Protein 7PZT (pdb70)

Nearest PDB structures (foldseek):
  7pzt-assembly2_B  TM=1.006E+00  e=1.782E-35  Alcaligenes faecalis
  4xcm-assembly1_A  TM=3.427E-01  e=9.337E-01  Thermus thermophilus HB8
  8wfn-assembly1_C  TM=2.285E-01  e=7.087E+00  Bacillus subtilis
  7pzt-assembly2_B  TM=1.004E+00  e=4.244E-34  Alcaligenes faecalis
  4xcm-assembly1_A  TM=4.377E-01  e=4.183E-01  Thermus thermophilus HB8

Secondary structure (DSSP, 8-state):
-PBPHHHHHHHTS-HHHHHHHHHHHTBTBSS-GGGTBS--HHHHHHHHHHHTT-S--HHHHTT--GGGGHHHH-GGGSEEP-SSSPPPTT-EEEEEETGGGEEEEEEEEEETTEEE-SS-GGG-SSTTS-EEHHHH---B-TTS-EEETTEEEEEEE---/--B-HHHHHHHHS-HHHHHHHHHHHTBTBSS-GGGTB---HHHHHHHHHHHTT-S--HHHHHH--GGGGHHHH-GGGSEEP-SSSPPPTT-EEEEEETGGGEEEEEEEEEETTEEE-SS-GGG-SSTTS-EEHHHH---B-TTS-EEETTEEEEEEE---

Structure (mmCIF, N/CA/C/O backbone):
data_7PZT
#
_entry.id   7PZT
#
_cell.length_a   47.051
_cell.length_b   71.407
_cell.length_c   95.923
_cell.angle_alpha   90.000
_cell.angle_beta   90.000
_cell.angle_gamma   90.000
#
_symmetry.space_group_name_H-M   'P 21 21 21'
#
loop_
_entity.id
_entity.type
_entity.pdbx_description
1 polymer 'Urea amidohydrolase'
2 non-polymer '2-(N-MORPHOLINO)-ETHANESULFONIC ACID'
3 water water
#
loop_
_atom_site.group_PDB
_atom_site.id
_atom_site.type_symbol
_atom_site.label_atom_id
_atom_site.label_alt_id
_atom_site.label_comp_id
_atom_site.label_asym_id
_atom_site.label_entity_id
_atom_site.label_seq_id
_atom_site.pdbx_PDB_ins_code
_atom_site.Cartn_x
_atom_site.Cartn_y
_atom_site.Cartn_z
_atom_site.occupancy
_atom_site.B_iso_or_equiv
_atom_site.auth_seq_id
_atom_site.auth_comp_id
_atom_site.auth_asym_id
_atom_site.auth_atom_id
_atom_site.pdbx_PDB_model_num
ATOM 1 N N . MET A 1 1 ? 7.803 1.146 -26.330 1.000 24.683 1 MET A N 1
ATOM 2 C CA . MET A 1 1 ? 7.191 1.770 -25.124 1.000 22.702 1 MET A CA 1
ATOM 3 C C . MET A 1 1 ? 8.072 2.930 -24.668 1.000 22.116 1 MET A C 1
ATOM 4 O O . MET A 1 1 ? 9.282 2.971 -24.992 1.000 23.411 1 MET A O 1
ATOM 20 N N . ASN A 1 2 ? 7.515 3.810 -23.852 1.000 24.367 2 ASN A N 1
ATOM 21 C CA . ASN A 1 2 ? 8.319 4.870 -23.198 1.000 25.089 2 ASN A CA 1
ATOM 22 C C . ASN A 1 2 ? 8.917 4.329 -21.893 1.000 25.731 2 ASN A C 1
ATOM 23 O O . ASN A 1 2 ? 8.173 3.688 -21.096 1.000 24.870 2 ASN A O 1
ATOM 34 N N . LEU A 1 3 ? 10.197 4.626 -21.646 1.000 23.914 3 LEU A N 1
ATOM 35 C CA . LEU A 1 3 ? 10.887 4.242 -20.385 1.000 24.048 3 LEU A CA 1
ATOM 36 C C . LEU A 1 3 ? 10.998 5.458 -19.486 1.000 26.861 3 LEU A C 1
ATOM 37 O O . LEU A 1 3 ? 11.095 6.573 -20.002 1.000 26.326 3 LEU A O 1
ATOM 53 N N . THR A 1 4 ? 11.076 5.225 -18.186 1.000 25.320 4 THR A N 1
ATOM 54 C CA . THR A 1 4 ? 11.507 6.254 -17.222 1.000 26.220 4 THR A CA 1
ATOM 55 C C . THR A 1 4 ? 13.033 6.392 -17.295 1.000 28.373 4 THR A C 1
ATOM 56 O O . THR A 1 4 ? 13.688 5.554 -17.969 1.000 27.246 4 THR A O 1
ATOM 67 N N . GLU A 1 5 ? 13.580 7.383 -16.596 1.000 29.426 5 GLU A N 1
ATOM 68 C CA . GLU A 1 5 ? 15.051 7.522 -16.450 1.000 31.478 5 GLU A CA 1
ATOM 69 C C . GLU A 1 5 ? 15.562 6.190 -15.888 1.000 29.981 5 GLU A C 1
ATOM 70 O O . GLU A 1 5 ? 16.477 5.644 -16.465 1.000 28.787 5 GLU A O 1
ATOM 82 N N . LYS A 1 6 ? 14.915 5.648 -14.860 1.000 29.434 6 LYS A N 1
ATOM 83 C CA . LYS A 1 6 ? 15.368 4.405 -14.189 1.000 29.916 6 LYS A CA 1
ATOM 84 C C . LYS A 1 6 ? 15.239 3.208 -15.134 1.000 26.872 6 LYS A C 1
ATOM 85 O O . LYS A 1 6 ? 16.113 2.331 -15.082 1.000 25.945 6 LYS A O 1
ATOM 104 N N . GLY A 1 7 ? 14.164 3.157 -15.928 1.000 24.842 7 GLY A N 1
ATOM 105 C CA . GLY A 1 7 ? 13.914 2.093 -16.912 1.000 24.011 7 GLY A CA 1
ATOM 106 C C . GLY A 1 7 ? 14.937 2.091 -18.030 1.000 22.786 7 GLY A C 1
ATOM 107 O O . GLY A 1 7 ? 15.297 0.989 -18.518 1.000 19.885 7 GLY A O 1
ATOM 111 N N . THR A 1 8 ? 15.369 3.277 -18.456 1.000 25.375 8 THR A N 1
ATOM 112 C CA . THR A 1 8 ? 16.431 3.451 -19.486 1.000 26.265 8 THR A CA 1
ATOM 113 C C . THR A 1 8 ? 17.770 2.935 -18.935 1.000 26.645 8 THR A C 1
ATOM 114 O O . THR A 1 8 ? 18.427 2.125 -19.605 1.000 26.977 8 THR A O 1
ATOM 125 N N . LYS A 1 9 ? 18.163 3.394 -17.753 1.000 29.132 9 LYS A N 1
ATOM 126 C CA . LYS A 1 9 ? 19.408 2.956 -17.068 1.000 30.080 9 LYS A CA 1
ATOM 127 C C . LYS A 1 9 ? 19.382 1.423 -16.961 1.000 28.685 9 LYS A C 1
ATOM 128 O O . LYS A 1 9 ? 20.389 0.753 -17.339 1.000 26.011 9 LYS A O 1
ATOM 147 N N . THR A 1 10 ? 18.268 0.850 -16.505 1.000 25.227 10 THR A N 1
ATOM 148 C CA . THR A 1 10 ? 18.156 -0.610 -16.260 1.000 25.867 10 THR A CA 1
ATOM 149 C C . THR A 1 10 ? 18.239 -1.374 -17.598 1.000 25.691 10 THR A C 1
ATOM 150 O O . THR A 1 10 ? 18.908 -2.405 -17.649 1.000 26.604 10 THR A O 1
ATOM 161 N N . ALA A 1 11 ? 17.583 -0.881 -18.645 1.000 25.380 11 ALA A N 1
ATOM 162 C CA . ALA A 1 11 ? 17.532 -1.515 -19.980 1.000 23.253 11 ALA A CA 1
ATOM 163 C C . ALA A 1 11 ? 18.932 -1.545 -20.615 1.000 23.976 11 ALA A C 1
ATOM 164 O O . ALA A 1 11 ? 19.165 -2.369 -21.503 1.000 25.121 11 ALA A O 1
ATOM 171 N N . LYS A 1 12 ? 19.805 -0.621 -20.250 1.000 24.660 12 LYS A N 1
ATOM 172 C CA . LYS A 1 12 ? 21.130 -0.501 -20.900 1.000 25.910 12 LYS A CA 1
ATOM 173 C C . LYS A 1 12 ? 22.168 -1.223 -20.039 1.000 27.352 12 LYS A C 1
ATOM 174 O O . LYS A 1 12 ? 23.320 -1.122 -20.367 1.000 25.869 12 LYS A O 1
ATOM 193 N N . LEU A 1 13 ? 21.764 -1.923 -18.976 1.000 28.456 13 LEU A N 1
ATOM 194 C CA . LEU A 1 13 ? 22.668 -2.863 -18.274 1.000 30.224 13 LEU A CA 1
ATOM 195 C C . LEU A 1 13 ? 23.012 -4.005 -19.244 1.000 30.716 13 LEU A C 1
ATOM 196 O O . LEU A 1 13 ? 22.245 -4.220 -20.195 1.000 27.512 13 LEU A O 1
ATOM 212 N N . SER A 1 14 ? 24.143 -4.686 -19.037 1.000 30.866 14 SER A N 1
ATOM 213 C CA . SER A 1 14 ? 24.503 -5.935 -19.764 1.000 32.449 14 SER A CA 1
ATOM 214 C C . SER A 1 14 ? 23.427 -7.015 -19.554 1.000 31.852 14 SER A C 1
ATOM 215 O O . SER A 1 14 ? 22.630 -6.924 -18.598 1.000 28.322 14 SER A O 1
ATOM 223 N N . ALA A 1 15 ? 23.369 -8.003 -20.448 1.000 32.612 15 ALA A N 1
ATOM 224 C CA . ALA A 1 15 ? 22.363 -9.090 -20.385 1.000 31.485 15 ALA A CA 1
ATOM 225 C C . ALA A 1 15 ? 22.413 -9.759 -19.006 1.000 31.868 15 ALA A C 1
ATOM 226 O O . ALA A 1 15 ? 21.341 -9.999 -18.424 1.000 32.033 15 ALA A O 1
ATOM 233 N N . SER A 1 16 ? 23.616 -10.048 -18.500 1.000 33.648 16 SER A N 1
ATOM 234 C CA . SER A 1 16 ? 23.874 -10.666 -17.169 1.000 36.812 16 SER A CA 1
ATOM 235 C C . SER A 1 16 ? 23.295 -9.830 -16.041 1.000 35.305 16 SER A C 1
ATOM 236 O O . SER A 1 16 ? 22.659 -10.405 -15.122 1.000 34.056 16 SER A O 1
ATOM 244 N N . ASP A 1 17 ? 23.621 -8.544 -16.060 1.000 32.809 17 ASP A N 1
ATOM 245 C CA . ASP A 1 17 ? 23.222 -7.595 -14.992 1.000 34.607 17 ASP A CA 1
ATOM 246 C C . ASP A 1 17 ? 21.702 -7.398 -15.052 1.000 30.627 17 ASP A C 1
ATOM 247 O O . ASP A 1 17 ? 21.097 -7.263 -13.997 1.000 30.027 17 ASP A O 1
ATOM 256 N N . ARG A 1 18 ? 21.101 -7.427 -16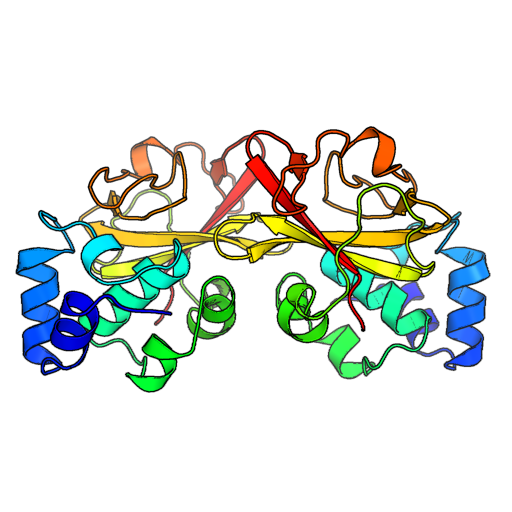.239 1.000 28.436 18 ARG A N 1
ATOM 257 C CA . ARG A 1 18 ? 19.633 -7.228 -16.386 1.000 28.345 18 ARG A CA 1
ATOM 258 C C . ARG A 1 18 ? 18.900 -8.371 -15.674 1.000 29.059 18 ARG A C 1
ATOM 259 O O . ARG A 1 18 ? 17.872 -8.105 -15.015 1.000 28.101 18 ARG A O 1
ATOM 280 N N . ILE A 1 19 ? 19.372 -9.604 -15.843 1.000 29.255 19 ILE A N 1
ATOM 281 C CA . ILE A 1 19 ? 18.757 -10.811 -15.204 1.000 32.695 19 ILE A CA 1
ATOM 282 C C . ILE A 1 19 ? 18.796 -10.653 -13.672 1.000 33.382 19 ILE A C 1
ATOM 283 O O . ILE A 1 19 ? 17.755 -10.808 -12.989 1.000 36.414 19 ILE A O 1
ATOM 299 N N . ILE A 1 20 ? 19.969 -10.352 -13.152 1.000 32.483 20 ILE A N 1
ATOM 300 C CA . ILE A 1 20 ? 20.232 -10.125 -11.704 1.000 36.435 20 ILE A CA 1
ATOM 301 C C . ILE A 1 20 ? 19.339 -8.990 -11.206 1.000 35.703 20 ILE A C 1
ATOM 302 O O . ILE A 1 20 ? 18.793 -9.098 -10.080 1.000 34.470 20 ILE A O 1
ATOM 318 N N . TYR A 1 21 ? 19.214 -7.928 -12.005 1.000 33.690 21 TYR A N 1
ATOM 319 C CA . TYR A 1 21 ? 18.387 -6.756 -11.639 1.000 33.908 21 TYR A CA 1
ATOM 320 C C . TYR A 1 21 ? 16.914 -7.189 -11.489 1.000 31.429 21 TYR A C 1
ATOM 321 O O . TYR A 1 21 ? 16.268 -6.857 -10.457 1.000 30.354 21 TYR A O 1
ATOM 339 N N . ALA A 1 22 ? 16.365 -7.879 -12.492 1.000 31.073 22 ALA A N 1
ATOM 340 C CA . ALA A 1 22 ? 14.965 -8.356 -12.480 1.000 29.418 22 ALA A CA 1
ATOM 341 C C . ALA A 1 22 ? 14.734 -9.197 -11.219 1.000 31.683 22 ALA A C 1
ATOM 342 O O . ALA A 1 22 ? 13.699 -9.018 -10.527 1.000 29.347 22 ALA A O 1
ATOM 349 N N . ASP A 1 23 ? 15.660 -10.111 -10.936 1.000 32.384 23 ASP A N 1
ATOM 350 C CA . ASP A 1 23 ? 15.553 -11.041 -9.781 1.000 35.284 23 ASP A CA 1
ATOM 351 C C . ASP A 1 23 ? 15.518 -10.218 -8.491 1.000 36.332 23 ASP A C 1
ATOM 352 O O . ASP A 1 23 ? 14.716 -10.520 -7.616 1.000 37.266 23 ASP A O 1
ATOM 361 N N . ASN A 1 24 ? 16.330 -9.175 -8.399 1.000 36.458 24 ASN A N 1
ATOM 362 C CA . ASN A 1 24 ? 16.514 -8.458 -7.113 1.000 38.798 24 ASN A CA 1
ATOM 363 C C . ASN A 1 24 ? 15.478 -7.362 -6.924 1.000 37.008 24 ASN A C 1
ATOM 364 O O . ASN A 1 24 ? 15.283 -6.980 -5.756 1.000 42.622 24 ASN A O 1
ATOM 375 N N . HIS A 1 25 ? 14.849 -6.853 -7.986 1.000 33.317 25 HIS A N 1
ATOM 376 C CA . HIS A 1 25 ? 14.009 -5.634 -7.827 1.000 33.979 25 HIS A CA 1
ATOM 377 C C . HIS A 1 25 ? 12.561 -5.831 -8.295 1.000 31.236 25 HIS A C 1
ATOM 378 O O . HIS A 1 25 ? 11.707 -5.078 -7.776 1.000 32.481 25 HIS A O 1
ATOM 393 N N . LEU A 1 26 ? 12.273 -6.742 -9.231 1.000 30.488 26 LEU A N 1
ATOM 394 C CA . LEU A 1 26 ? 10.991 -6.705 -9.989 1.000 28.602 26 LEU A CA 1
ATOM 395 C C . LEU A 1 26 ? 10.187 -8.005 -9.929 1.000 30.773 26 LEU A C 1
ATOM 396 O O . LEU A 1 26 ? 8.983 -7.905 -9.645 1.000 27.656 26 LEU A O 1
ATOM 412 N N . ILE A 1 27 ? 10.761 -9.161 -10.274 1.000 30.582 27 ILE A N 1
ATOM 413 C CA . ILE A 1 27 ? 9.932 -10.400 -10.448 1.000 30.516 27 ILE A CA 1
ATOM 414 C C . ILE A 1 27 ? 9.192 -10.718 -9.134 1.000 29.799 27 ILE A C 1
ATOM 415 O O . ILE A 1 27 ? 8.030 -11.196 -9.223 1.000 28.698 27 ILE A O 1
ATOM 431 N N . HIS A 1 28 ? 9.823 -10.483 -7.970 1.000 29.828 28 HIS A N 1
ATOM 432 C CA . HIS A 1 28 ? 9.198 -10.714 -6.639 1.000 32.436 28 HIS A CA 1
ATOM 433 C C . HIS A 1 28 ? 9.056 -9.387 -5.871 1.000 33.991 28 HIS A C 1
ATOM 434 O O . HIS A 1 28 ? 9.012 -9.414 -4.630 1.000 33.904 28 HIS A O 1
ATOM 449 N N . GLY A 1 29 ? 8.952 -8.261 -6.572 1.000 33.922 29 GLY A N 1
ATOM 450 C CA . GLY A 1 29 ? 9.032 -6.930 -5.944 1.000 36.002 29 GLY A CA 1
ATOM 451 C C . GLY A 1 29 ? 10.442 -6.665 -5.427 1.000 36.725 29 GLY A C 1
ATOM 452 O O . GLY A 1 29 ? 11.347 -7.428 -5.740 1.000 34.716 29 GLY A O 1
ATOM 456 N N . PRO A 1 30 ? 10.661 -5.618 -4.597 1.000 37.855 30 PRO A N 1
ATOM 457 C CA . PRO A 1 30 ? 9.580 -4.773 -4.086 1.000 39.100 30 PRO A CA 1
ATOM 458 C C . PRO A 1 30 ? 9.258 -3.587 -5.009 1.000 37.582 30 PRO A C 1
ATOM 459 O O . PRO A 1 30 ? 8.393 -2.816 -4.689 1.000 35.744 30 PRO A O 1
ATOM 470 N N . ASP A 1 31 ? 9.938 -3.479 -6.150 1.000 35.918 31 ASP A N 1
ATOM 471 C CA . ASP A 1 31 ? 9.719 -2.369 -7.112 1.000 34.486 31 ASP A CA 1
ATOM 472 C C . ASP A 1 31 ? 8.463 -2.641 -7.936 1.000 31.827 31 ASP A C 1
ATOM 473 O O . ASP A 1 31 ? 8.064 -3.803 -8.092 1.000 30.639 31 ASP A O 1
ATOM 482 N N . ASP A 1 32 ? 7.879 -1.555 -8.427 1.000 30.649 32 ASP A N 1
ATOM 483 C CA . ASP A 1 32 ? 6.715 -1.542 -9.336 1.000 30.064 32 ASP A CA 1
ATOM 484 C C . ASP A 1 32 ? 7.234 -1.345 -10.757 1.000 28.376 32 ASP A C 1
ATOM 485 O O . ASP A 1 32 ? 8.026 -0.399 -10.986 1.000 28.243 32 ASP A O 1
ATOM 494 N N . ILE A 1 33 ? 6.838 -2.220 -11.680 1.000 28.953 33 ILE A N 1
ATOM 495 C CA . ILE A 1 33 ? 7.238 -2.113 -13.114 1.000 25.767 33 ILE A CA 1
ATOM 496 C C . ILE A 1 33 ? 6.895 -0.723 -13.663 1.000 25.717 33 ILE A C 1
ATOM 497 O O . ILE A 1 33 ? 7.599 -0.299 -14.620 1.000 24.272 33 ILE A O 1
ATOM 513 N N . THR A 1 34 ? 5.899 -0.005 -13.111 1.000 26.000 34 THR A N 1
ATOM 514 C CA . THR A 1 34 ? 5.511 1.338 -13.635 1.000 26.563 34 THR A CA 1
ATOM 515 C C . THR A 1 34 ? 6.626 2.353 -13.373 1.000 26.695 34 THR A C 1
ATOM 516 O O . THR A 1 34 ? 6.578 3.413 -13.982 1.000 25.199 34 THR A O 1
ATOM 527 N N . ALA A 1 35 ? 7.547 2.073 -12.459 1.000 26.369 35 ALA A N 1
ATOM 528 C CA . ALA A 1 35 ? 8.693 2.968 -12.195 1.000 30.932 35 ALA A CA 1
ATOM 529 C C . ALA A 1 35 ? 9.756 2.803 -13.304 1.000 26.027 35 ALA A C 1
ATOM 530 O O . ALA A 1 35 ? 10.694 3.649 -13.353 1.000 27.023 35 ALA A O 1
ATOM 537 N N . TYR A 1 36 ? 9.579 1.837 -14.213 1.000 26.772 36 TYR A N 1
ATOM 538 C CA . TYR A 1 36 ? 10.563 1.467 -15.276 1.000 24.726 36 TYR A CA 1
ATOM 539 C C . TYR A 1 36 ? 10.045 1.833 -16.664 1.000 22.229 36 TYR A C 1
ATOM 540 O O . TYR A 1 36 ? 10.852 2.195 -17.547 1.000 23.942 36 TYR A O 1
ATOM 558 N N . MET A 1 37 ? 8.739 1.738 -16.885 1.000 22.078 37 MET A N 1
ATOM 559 C CA . MET A 1 37 ? 8.165 2.016 -18.218 1.000 23.146 37 MET A CA 1
ATOM 560 C C . MET A 1 37 ? 6.745 2.516 -18.048 1.000 23.982 37 MET A C 1
ATOM 561 O O . MET A 1 37 ? 6.136 2.242 -16.999 1.000 23.944 37 MET A O 1
ATOM 575 N N . LYS A 1 38 ? 6.280 3.260 -19.050 1.000 25.320 38 LYS A N 1
ATOM 576 C CA . LYS A 1 38 ? 5.054 4.077 -18.968 1.000 25.766 38 LYS A CA 1
ATOM 577 C C . LYS A 1 38 ? 3.924 3.393 -19.734 1.000 26.827 38 LYS A C 1
ATOM 578 O O . LYS A 1 38 ? 2.924 4.072 -20.016 1.000 28.648 38 LYS A O 1
ATOM 597 N N . GLY A 1 39 ? 4.061 2.101 -20.024 1.000 23.168 39 GLY A N 1
ATOM 598 C CA . GLY A 1 39 ? 3.119 1.353 -20.882 1.000 23.296 39 GLY A CA 1
ATOM 599 C C . GLY A 1 39 ? 2.046 0.618 -20.089 1.000 24.455 39 GLY A C 1
ATOM 600 O O . GLY A 1 39 ? 1.882 0.902 -18.863 1.000 26.785 39 GLY A O 1
ATOM 604 N N . VAL A 1 40 ? 1.380 -0.331 -20.744 1.000 22.355 40 VAL A N 1
ATOM 605 C CA . VAL A 1 40 ? 0.238 -1.128 -20.205 1.000 22.320 40 VAL A CA 1
ATOM 606 C C . VAL A 1 40 ? 0.644 -2.606 -20.110 1.000 22.263 40 VAL A C 1
ATOM 607 O O . VAL A 1 40 ? 1.880 -2.888 -19.981 1.000 21.866 40 VAL A O 1
ATOM 620 N N . CYS A 1 41 ? -0.302 -3.545 -20.052 1.000 19.221 41 CYS A N 1
ATOM 621 C CA . CYS A 1 41 ? 0.008 -4.937 -19.614 1.000 21.021 41 CYS A CA 1
ATOM 622 C C . CYS A 1 41 ? 1.134 -5.537 -20.490 1.000 19.099 41 CYS A C 1
ATOM 623 O O . CYS A 1 41 ? 2.111 -6.187 -19.960 1.000 16.757 41 CYS A O 1
ATOM 631 N N . TYR A 1 42 ? 0.999 -5.384 -21.801 1.000 19.931 42 TYR A N 1
ATOM 632 C CA . TYR A 1 42 ? 1.905 -5.963 -22.827 1.000 17.680 42 TYR A CA 1
ATOM 633 C C . TYR A 1 42 ? 3.311 -5.394 -22.684 1.000 19.117 42 TYR A C 1
ATOM 634 O O . TYR A 1 42 ? 4.274 -6.145 -22.909 1.000 18.616 42 TYR A O 1
ATOM 652 N N . ASP A 1 43 ? 3.421 -4.095 -22.409 1.000 20.125 43 ASP A N 1
ATOM 653 C CA . ASP A 1 43 ? 4.731 -3.397 -22.257 1.000 20.571 43 ASP A CA 1
ATOM 654 C C . ASP A 1 43 ? 5.416 -3.870 -20.976 1.000 19.496 43 ASP A C 1
ATOM 655 O O . ASP A 1 43 ? 6.640 -4.053 -20.975 1.000 19.580 43 ASP A O 1
ATOM 664 N N . ALA A 1 44 ? 4.665 -4.073 -19.908 1.000 19.569 44 ALA A N 1
ATOM 665 C CA . ALA A 1 44 ? 5.218 -4.541 -18.617 1.000 19.356 44 ALA A CA 1
ATOM 666 C C . ALA A 1 44 ? 5.829 -5.930 -18.830 1.000 19.873 44 ALA A C 1
ATOM 667 O O . ALA A 1 44 ? 6.980 -6.183 -18.3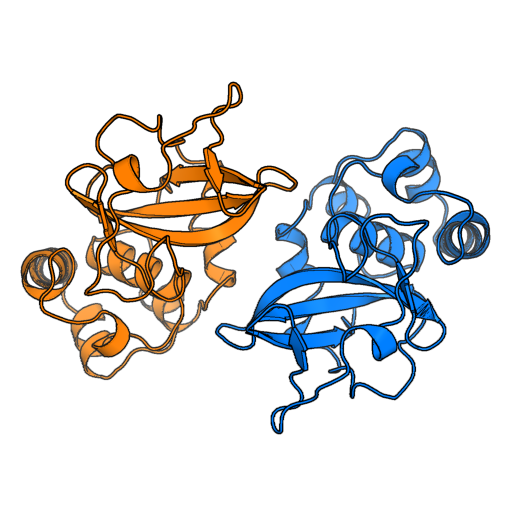58 1.000 19.556 44 ALA A O 1
ATOM 674 N N . ALA A 1 45 ? 5.091 -6.779 -19.537 1.000 19.140 45 ALA A N 1
ATOM 675 C CA . ALA A 1 45 ? 5.493 -8.166 -19.871 1.000 19.763 45 ALA A CA 1
ATOM 676 C C . ALA A 1 45 ? 6.741 -8.132 -20.785 1.000 20.958 45 ALA A C 1
ATOM 677 O O . ALA A 1 45 ? 7.709 -8.879 -20.493 1.000 18.584 45 ALA A O 1
ATOM 684 N N . ALA A 1 46 ? 6.718 -7.304 -21.843 1.000 17.858 46 ALA A N 1
ATOM 685 C CA . ALA A 1 46 ? 7.833 -7.191 -22.827 1.000 20.818 46 ALA A CA 1
ATOM 686 C C . ALA A 1 46 ? 9.090 -6.689 -22.113 1.000 20.573 46 ALA A C 1
ATOM 687 O O . ALA A 1 46 ? 10.198 -7.237 -22.401 1.000 20.827 46 ALA A O 1
ATOM 694 N N . TYR A 1 47 ? 8.938 -5.690 -21.222 1.000 18.940 47 TYR A N 1
ATOM 695 C CA . TYR A 1 47 ? 10.066 -5.115 -20.437 1.000 19.935 47 TYR A CA 1
ATOM 696 C C . TYR A 1 47 ? 10.716 -6.216 -19.575 1.000 19.740 47 TYR A C 1
ATOM 697 O O . TYR A 1 47 ? 11.972 -6.377 -19.559 1.000 20.600 47 TYR A O 1
ATOM 715 N N . MET A 1 48 ? 9.904 -7.042 -18.920 1.000 19.653 48 MET A N 1
ATOM 716 C CA . MET A 1 48 ? 10.428 -8.150 -18.081 1.000 21.041 48 MET A CA 1
ATOM 717 C C . MET A 1 48 ? 11.095 -9.227 -18.958 1.000 21.568 48 MET A C 1
ATOM 718 O O . MET A 1 48 ? 12.149 -9.792 -18.542 1.000 23.687 48 MET A O 1
ATOM 732 N N . ARG A 1 49 ? 10.540 -9.530 -20.138 1.000 20.501 49 ARG A N 1
ATOM 733 C CA . ARG A 1 49 ? 11.155 -10.531 -21.052 1.000 20.839 49 ARG A CA 1
ATOM 734 C C . ARG A 1 49 ? 12.498 -9.990 -21.522 1.000 21.905 49 ARG A C 1
ATOM 735 O O . ARG A 1 49 ? 13.465 -10.757 -21.582 1.000 20.828 49 ARG A O 1
ATOM 756 N N . TYR A 1 50 ? 12.567 -8.693 -21.797 1.000 21.028 50 TYR A N 1
ATOM 757 C CA . TYR A 1 50 ? 13.813 -8.023 -22.249 1.000 22.698 50 TYR A CA 1
ATOM 758 C C . TYR A 1 50 ? 14.864 -8.131 -21.138 1.000 22.945 50 TYR A C 1
ATOM 759 O O . TYR A 1 50 ? 16.022 -8.411 -21.461 1.000 23.531 50 TYR A O 1
ATOM 777 N N . LEU A 1 51 ? 14.479 -7.942 -19.869 1.000 22.349 51 LEU A N 1
ATOM 778 C CA . LEU A 1 51 ? 15.430 -8.049 -18.731 1.000 23.573 51 LEU A CA 1
ATOM 779 C C . LEU A 1 51 ? 15.931 -9.493 -18.626 1.000 25.135 51 LEU A C 1
ATOM 780 O O . LEU A 1 51 ? 17.096 -9.681 -18.262 1.000 25.404 51 LEU A O 1
ATOM 796 N N . TYR A 1 52 ? 15.085 -10.466 -18.976 1.000 25.190 52 TYR A N 1
ATOM 797 C CA . TYR A 1 52 ? 15.462 -11.899 -18.892 1.000 26.382 52 TYR A CA 1
ATOM 798 C C . TYR A 1 52 ? 16.089 -12.337 -20.222 1.000 25.471 52 TYR A C 1
ATOM 799 O O . TYR A 1 52 ? 16.249 -13.516 -20.412 1.000 24.413 52 TYR A O 1
ATOM 817 N N . ASN A 1 53 ? 16.510 -11.410 -21.078 1.000 25.234 53 ASN A N 1
ATOM 818 C CA . ASN A 1 53 ? 17.373 -11.734 -22.245 1.000 27.063 53 ASN A CA 1
ATOM 819 C C . ASN A 1 53 ? 16.559 -12.442 -23.341 1.000 26.905 53 ASN A C 1
ATOM 820 O O . ASN A 1 53 ? 17.130 -13.167 -24.140 1.000 27.323 53 ASN A O 1
ATOM 831 N N . ALA A 1 54 ? 15.266 -12.158 -23.443 1.000 25.913 54 ALA A N 1
ATOM 832 C CA . ALA A 1 54 ? 14.443 -12.529 -24.611 1.000 24.726 54 ALA A CA 1
ATOM 833 C C . ALA A 1 54 ? 15.011 -11.849 -25.863 1.000 25.708 54 ALA A C 1
ATOM 834 O O . ALA A 1 54 ? 15.782 -10.829 -25.775 1.000 25.843 54 ALA A O 1
ATOM 841 N N . LYS A 1 55 ? 14.611 -12.363 -27.012 1.000 25.429 55 LYS A N 1
ATOM 842 C CA . LYS A 1 55 ? 14.998 -11.824 -28.333 1.000 31.720 55 LYS A CA 1
ATOM 843 C C . LYS A 1 55 ? 14.162 -10.561 -28.601 1.000 26.220 55 LYS A C 1
ATOM 844 O O . LYS A 1 55 ? 13.216 -10.612 -29.410 1.000 25.116 55 LYS A O 1
ATOM 863 N N . ILE A 1 56 ? 14.501 -9.493 -27.894 1.000 23.779 56 ILE A N 1
ATOM 864 C CA . ILE A 1 56 ? 13.926 -8.125 -28.037 1.000 23.010 56 ILE A CA 1
ATOM 865 C C . ILE A 1 56 ? 15.101 -7.153 -28.049 1.000 23.597 56 ILE A C 1
ATOM 866 O O . ILE A 1 56 ? 15.825 -7.093 -27.041 1.000 24.709 56 ILE A O 1
ATOM 882 N N . SER A 1 57 ? 15.286 -6.415 -29.144 1.000 23.166 57 SER A N 1
ATOM 883 C CA . SER A 1 57 ? 16.318 -5.357 -29.239 1.000 23.950 57 SER A CA 1
ATOM 884 C C . SER A 1 57 ? 15.870 -4.153 -28.399 1.000 23.822 57 SER A C 1
ATOM 885 O O . SER A 1 57 ? 14.666 -4.018 -28.101 1.000 22.222 57 SER A O 1
ATOM 893 N N . PHE A 1 58 ? 16.829 -3.342 -27.970 1.000 23.083 58 PHE A N 1
ATOM 894 C CA . PHE A 1 58 ? 16.553 -2.064 -27.278 1.000 23.043 58 PHE A CA 1
ATOM 895 C C . PHE A 1 58 ? 15.661 -1.202 -28.173 1.000 23.137 58 PHE A C 1
ATOM 896 O O . PHE A 1 58 ? 14.743 -0.563 -27.661 1.000 24.363 58 PHE A O 1
ATOM 913 N N . ASP A 1 59 ? 15.917 -1.196 -29.480 1.000 24.284 59 ASP A N 1
ATOM 914 C CA . ASP A 1 59 ? 15.113 -0.392 -30.437 1.000 26.671 59 ASP A CA 1
ATOM 915 C C . ASP A 1 59 ? 13.650 -0.876 -30.449 1.000 26.578 59 ASP A C 1
ATOM 916 O O . ASP A 1 59 ? 12.732 -0.043 -30.414 1.000 24.454 59 ASP A O 1
ATOM 925 N N . GLN A 1 60 ? 13.419 -2.184 -30.498 1.000 24.328 60 GLN A N 1
ATOM 926 C CA . GLN A 1 60 ? 12.049 -2.740 -30.395 1.000 24.112 60 GLN A CA 1
ATOM 927 C C . GLN A 1 60 ? 11.454 -2.332 -29.047 1.000 22.726 60 GLN A C 1
ATOM 928 O O . GLN A 1 60 ? 10.286 -1.871 -29.012 1.000 21.014 60 GLN A O 1
ATOM 942 N N . LEU A 1 61 ? 12.206 -2.477 -27.955 1.000 19.560 61 LEU A N 1
ATOM 943 C CA . LEU A 1 61 ? 11.708 -2.117 -26.605 1.000 19.911 61 LEU A CA 1
ATOM 944 C C . LEU A 1 61 ? 11.173 -0.683 -26.629 1.000 21.276 61 LEU A C 1
ATOM 945 O O . LEU A 1 61 ? 10.106 -0.435 -26.043 1.000 21.206 61 LEU A O 1
ATOM 961 N N . THR A 1 62 ? 11.901 0.229 -27.261 1.000 20.551 62 THR A N 1
ATOM 962 C CA . THR A 1 62 ? 11.603 1.691 -27.191 1.000 20.431 62 THR A CA 1
ATOM 963 C C . THR A 1 62 ? 10.790 2.148 -28.413 1.000 21.884 62 THR A C 1
ATOM 964 O O . THR A 1 62 ? 10.565 3.350 -28.544 1.000 26.452 62 THR A O 1
ATOM 975 N N . SER A 1 63 ? 10.315 1.252 -29.256 1.000 22.973 63 SER A N 1
ATOM 976 C CA . SER A 1 63 ? 9.444 1.631 -30.393 1.000 26.401 63 SER A CA 1
ATOM 977 C C . SER A 1 63 ? 8.164 0.784 -30.465 1.000 24.529 63 SER A C 1
ATOM 978 O O . SER A 1 63 ? 7.285 1.191 -31.184 1.000 27.179 63 SER A O 1
ATOM 986 N N . ILE A 1 64 ? 8.045 -0.367 -29.812 1.000 22.018 64 ILE A N 1
ATOM 987 C CA . ILE A 1 64 ? 6.795 -1.180 -29.856 1.000 22.563 64 ILE A CA 1
ATOM 988 C C . ILE A 1 64 ? 5.951 -0.905 -28.596 1.000 21.201 64 ILE A C 1
ATOM 989 O O . ILE A 1 64 ? 6.494 -0.959 -27.474 1.000 19.809 64 ILE A O 1
ATOM 1005 N N . SER A 1 65 ? 4.663 -0.574 -28.779 1.000 23.151 65 SER A N 1
ATOM 1006 C CA . SER A 1 65 ? 3.752 -0.130 -27.688 1.000 24.723 65 SER A CA 1
ATOM 1007 C C . SER A 1 65 ? 2.502 -1.009 -27.642 1.000 21.963 65 SER A C 1
ATOM 1008 O O . SER A 1 65 ? 1.936 -1.260 -28.693 1.000 21.325 65 SER A O 1
ATOM 1016 N N . ALA A 1 66 ? 2.141 -1.476 -26.441 1.000 21.909 66 ALA A N 1
ATOM 1017 C CA . ALA A 1 66 ? 0.806 -2.021 -26.095 1.000 22.093 66 ALA A CA 1
ATOM 1018 C C . ALA A 1 66 ? 0.462 -3.187 -27.023 1.000 24.950 66 ALA A C 1
ATOM 1019 O O . ALA A 1 66 ? 1.277 -4.111 -27.078 1.000 20.998 66 ALA A O 1
ATOM 1026 N N . GLN A 1 67 ? -0.677 -3.165 -27.752 1.000 22.228 67 GLN A N 1
ATOM 1027 C CA . GLN A 1 67 ? -1.083 -4.287 -28.652 1.000 23.353 67 GLN A CA 1
ATOM 1028 C C . GLN A 1 67 ? -0.053 -4.594 -29.761 1.000 21.665 67 GLN A C 1
ATOM 1029 O O . GLN A 1 67 ? -0.052 -5.741 -30.253 1.000 22.662 67 GLN A O 1
ATOM 1043 N N . ASN A 1 68 ? 0.827 -3.671 -30.139 1.000 23.221 68 ASN A N 1
ATOM 1044 C CA . ASN A 1 68 ? 1.818 -3.967 -31.201 1.000 23.795 68 ASN A CA 1
ATOM 1045 C C . ASN A 1 68 ? 2.803 -5.040 -30.720 1.000 21.648 68 ASN A C 1
ATOM 1046 O O . ASN A 1 68 ? 3.599 -5.501 -31.565 1.000 21.398 68 ASN A O 1
ATOM 1057 N N . TRP A 1 69 ? 2.811 -5.385 -29.428 1.000 19.790 69 TRP A N 1
ATOM 1058 C CA . TRP A 1 69 ? 3.637 -6.516 -28.923 1.000 19.947 69 TRP A CA 1
ATOM 1059 C C . TRP A 1 69 ? 3.057 -7.851 -29.387 1.000 19.937 69 TRP A C 1
ATOM 1060 O O . TRP A 1 69 ? 3.789 -8.864 -29.345 1.000 20.295 69 TRP A O 1
ATOM 1081 N N . LEU A 1 70 ? 1.783 -7.903 -29.750 1.000 21.451 70 LEU A N 1
ATOM 1082 C CA . LEU A 1 70 ? 1.107 -9.202 -30.000 1.000 22.632 70 LEU A CA 1
ATOM 1083 C C . LEU A 1 70 ? 1.854 -10.019 -31.065 1.000 23.214 70 LEU A C 1
ATOM 1084 O O . LEU A 1 70 ? 2.124 -11.195 -30.823 1.000 22.470 70 LEU A O 1
ATOM 1100 N N . PRO A 1 71 ? 2.260 -9.460 -32.227 1.000 25.840 71 PRO A N 1
ATOM 1101 C CA . PRO A 1 71 ? 3.005 -10.238 -33.220 1.000 25.367 71 PRO A CA 1
ATOM 1102 C C . PRO A 1 71 ? 4.438 -10.586 -32.805 1.000 24.884 71 PRO A C 1
ATOM 1103 O O . PRO A 1 71 ? 5.079 -11.323 -33.489 1.000 25.654 71 PRO A O 1
ATOM 1114 N N . VAL A 1 72 ? 4.904 -10.059 -31.679 1.000 24.233 72 VAL A N 1
ATOM 1115 C CA . VAL A 1 72 ? 6.232 -10.412 -31.099 1.000 24.220 72 VAL A CA 1
ATOM 1116 C C . VAL A 1 72 ? 6.025 -11.539 -30.068 1.000 25.171 72 VAL A C 1
ATOM 1117 O O . VAL A 1 72 ? 6.737 -12.515 -30.169 1.000 22.608 72 VAL A O 1
ATOM 1130 N N . PHE A 1 73 ? 5.036 -11.440 -29.162 1.000 21.866 73 PHE A N 1
ATOM 1131 C CA . PHE A 1 73 ? 4.692 -12.502 -28.182 1.000 22.658 73 PHE A CA 1
ATOM 1132 C C . PHE A 1 73 ? 4.217 -13.779 -28.881 1.000 22.079 73 PHE A C 1
ATOM 1133 O O . PHE A 1 73 ? 4.433 -14.871 -28.345 1.000 20.242 73 PHE A O 1
ATOM 1150 N N . LYS A 1 74 ? 3.507 -13.656 -30.003 1.000 24.720 74 LYS A N 1
ATOM 1151 C CA . LYS A 1 74 ? 2.882 -14.823 -30.699 1.000 25.859 74 LYS A CA 1
ATOM 1152 C C . LYS A 1 74 ? 2.315 -15.817 -29.672 1.000 23.930 74 LYS A C 1
ATOM 1153 O O . LYS A 1 74 ? 2.668 -17.047 -29.717 1.000 23.490 74 LYS A O 1
ATOM 1172 N N . PHE A 1 75 ? 1.473 -15.330 -28.765 1.000 25.340 75 PHE A N 1
ATOM 1173 C CA . PHE A 1 75 ? 0.967 -16.138 -27.627 1.000 21.536 75 PHE A CA 1
ATOM 1174 C C . PHE A 1 75 ? 0.408 -17.466 -28.153 1.000 24.746 75 PHE A C 1
ATOM 1175 O O . PHE A 1 75 ? 0.703 -18.478 -27.524 1.000 21.850 75 PHE A O 1
ATOM 1192 N N . ALA A 1 76 ? -0.368 -17.473 -29.245 1.000 25.368 76 ALA A N 1
ATOM 1193 C CA . ALA A 1 76 ? -1.131 -18.667 -29.690 1.000 29.178 76 ALA A CA 1
ATOM 1194 C C . ALA A 1 76 ? -0.159 -19.743 -30.193 1.000 25.640 76 ALA A C 1
ATOM 1195 O O . ALA A 1 76 ? -0.553 -20.896 -30.228 1.000 27.150 76 ALA A O 1
ATOM 1202 N N . GLU A 1 77 ? 1.093 -19.385 -30.481 1.000 26.176 77 GLU A N 1
ATOM 1203 C CA . GLU A 1 77 ? 2.141 -20.343 -30.902 1.000 26.942 77 GLU A CA 1
ATOM 1204 C C . GLU A 1 77 ? 2.802 -21.002 -29.684 1.000 26.618 77 GLU A C 1
ATOM 1205 O O . GLU A 1 77 ? 3.629 -21.913 -29.879 1.000 25.392 77 GLU A O 1
ATOM 1217 N N . GLY A 1 78 ? 2.504 -20.530 -28.478 1.000 24.410 78 GLY A N 1
ATOM 1218 C CA . GLY A 1 78 ? 3.124 -21.029 -27.239 1.000 28.554 78 GLY A CA 1
ATOM 1219 C C . GLY A 1 78 ? 2.393 -22.235 -26.649 1.000 28.958 78 GLY A C 1
ATOM 1220 O O . GLY A 1 78 ? 1.612 -22.903 -27.329 1.000 29.429 78 GLY A O 1
ATOM 1224 N N . ARG A 1 79 ? 2.635 -22.485 -25.377 1.000 28.936 79 ARG A N 1
ATOM 1225 C CA . ARG A 1 79 ? 2.095 -23.659 -24.675 1.000 30.711 79 ARG A CA 1
ATOM 1226 C C . ARG A 1 79 ? 0.849 -23.197 -23.911 1.000 26.229 79 ARG A C 1
ATOM 1227 O O . ARG A 1 79 ? 0.921 -22.189 -23.201 1.000 25.061 79 ARG A O 1
ATOM 1248 N N . MET A 1 80 ? -0.258 -23.922 -24.045 1.000 26.063 80 MET A N 1
ATOM 1249 C CA . MET A 1 80 ? -1.479 -23.608 -23.273 1.000 26.534 80 MET A CA 1
ATOM 1250 C C . MET A 1 80 ? -1.265 -24.016 -21.809 1.000 27.917 80 MET A C 1
ATOM 1251 O O . MET A 1 80 ? -0.801 -25.144 -21.567 1.000 26.021 80 MET A O 1
ATOM 1265 N N . TRP A 1 81 ? -1.578 -23.129 -20.862 1.000 25.727 81 TRP A N 1
ATOM 1266 C CA . TRP A 1 81 ? -1.655 -23.485 -19.417 1.000 25.852 81 TRP A CA 1
ATOM 1267 C C . TRP A 1 81 ? -2.807 -24.474 -19.211 1.000 27.731 81 TRP A C 1
ATOM 1268 O O . TRP A 1 81 ? -3.954 -24.133 -19.579 1.000 27.159 81 TRP A O 1
ATOM 1289 N N . ASP A 1 82 ? -2.520 -25.622 -18.602 1.000 27.314 82 ASP A N 1
ATOM 1290 C CA . ASP A 1 82 ? -3.501 -26.715 -18.333 1.000 25.877 82 ASP A CA 1
ATOM 1291 C C . ASP A 1 82 ? -4.366 -26.421 -17.083 1.000 25.691 82 ASP A C 1
ATOM 1292 O O . ASP A 1 82 ? -5.178 -27.263 -16.724 1.000 25.431 82 ASP A O 1
ATOM 1301 N N . GLY A 1 83 ? -4.188 -25.294 -16.398 1.000 26.360 83 GLY A N 1
ATOM 1302 C CA . GLY A 1 83 ? -5.047 -24.910 -15.258 1.000 27.816 83 GLY A CA 1
ATOM 1303 C C . GLY A 1 83 ? -4.600 -25.477 -13.924 1.000 30.125 83 GLY A C 1
ATOM 1304 O O . GLY A 1 83 ? -5.277 -25.178 -12.921 1.000 31.633 83 GLY A O 1
ATOM 1308 N N . ARG A 1 84 ? -3.547 -26.304 -13.877 1.000 29.746 84 ARG A N 1
ATOM 1309 C CA . ARG A 1 84 ? -3.116 -26.994 -12.623 1.000 33.014 84 ARG A CA 1
ATOM 1310 C C . ARG A 1 84 ? -1.599 -26.921 -12.427 1.000 32.953 84 ARG A C 1
ATOM 1311 O O . ARG A 1 84 ? -1.185 -26.766 -11.278 1.000 35.687 84 ARG A O 1
ATOM 1332 N N . ASN A 1 85 ? -0.782 -27.035 -13.477 1.000 30.343 85 ASN A N 1
ATOM 1333 C CA . ASN A 1 85 ? 0.692 -27.123 -13.302 1.000 31.720 85 ASN A CA 1
ATOM 1334 C C . ASN A 1 85 ? 1.292 -25.713 -13.204 1.000 30.896 85 ASN A C 1
ATOM 1335 O O . ASN A 1 85 ? 0.577 -24.738 -13.436 1.000 29.045 85 ASN A O 1
ATOM 1346 N N . SER A 1 86 ? 2.565 -25.601 -12.842 1.000 28.877 86 SER A N 1
ATOM 1347 C CA . SER A 1 86 ? 3.229 -24.304 -12.608 1.000 29.654 86 SER A CA 1
ATOM 1348 C C . SER A 1 86 ? 3.447 -23.594 -13.947 1.000 28.763 86 SER A C 1
ATOM 1349 O O . SER A 1 86 ? 3.582 -24.279 -14.988 1.000 26.349 86 SER A O 1
ATOM 1357 N N . LEU A 1 87 ? 3.457 -22.260 -13.899 1.000 27.305 87 LEU A N 1
ATOM 1358 C CA . LEU A 1 87 ? 3.874 -21.390 -15.021 1.000 28.099 87 LEU A CA 1
ATOM 1359 C C . LEU A 1 87 ? 5.378 -21.173 -14.906 1.000 28.046 87 LEU A C 1
ATOM 1360 O O . LEU A 1 87 ? 5.898 -21.013 -13.808 1.000 30.770 87 LEU A O 1
ATOM 1376 N N . PRO A 1 88 ? 6.142 -21.173 -16.011 1.000 30.175 88 PRO A N 1
ATOM 1377 C CA . PRO A 1 88 ? 7.584 -20.942 -15.923 1.000 28.828 88 PRO A CA 1
ATOM 1378 C C . PRO A 1 88 ? 7.928 -19.488 -15.558 1.000 27.985 88 PRO A C 1
ATOM 1379 O O . PRO A 1 88 ? 7.490 -18.557 -16.238 1.000 23.805 88 PRO A O 1
ATOM 1390 N N . GLY A 1 89 ? 8.733 -19.340 -14.499 1.000 28.337 89 GLY A N 1
ATOM 1391 C CA . GLY A 1 89 ? 9.067 -18.036 -13.911 1.000 28.604 89 GLY A CA 1
ATOM 1392 C C . GLY A 1 89 ? 9.643 -17.087 -14.949 1.000 28.940 89 GLY A C 1
ATOM 1393 O O . GLY A 1 89 ? 10.526 -17.500 -15.761 1.000 26.209 89 GLY A O 1
ATOM 1397 N N . GLY A 1 90 ? 9.184 -15.843 -14.919 1.000 25.824 90 GLY A N 1
ATOM 1398 C CA . GLY A 1 90 ? 9.697 -14.783 -15.802 1.000 27.010 90 GLY A CA 1
ATOM 1399 C C . GLY A 1 90 ? 9.047 -14.818 -17.177 1.000 23.864 90 GLY A C 1
ATOM 1400 O O . GLY A 1 90 ? 9.305 -13.898 -17.941 1.000 24.673 90 GLY A O 1
ATOM 1404 N N . LYS A 1 91 ? 8.264 -15.838 -17.522 1.000 23.798 91 LYS A N 1
ATOM 1405 C CA . LYS A 1 91 ? 7.643 -15.911 -18.885 1.000 23.410 91 LYS A CA 1
ATOM 1406 C C . LYS A 1 91 ? 6.372 -15.054 -18.977 1.000 21.386 91 LYS A C 1
ATOM 1407 O O . LYS A 1 91 ? 5.680 -14.825 -17.931 1.000 23.153 91 LYS A O 1
ATOM 1426 N N . ALA A 1 92 ? 6.089 -14.591 -20.193 1.000 20.368 92 ALA A N 1
ATOM 1427 C CA . ALA A 1 92 ? 4.894 -13.801 -20.557 1.000 21.282 92 ALA A CA 1
ATOM 1428 C C . ALA A 1 92 ? 3.717 -14.746 -20.747 1.000 20.944 92 ALA A C 1
ATOM 1429 O O . ALA A 1 92 ? 3.842 -15.722 -21.511 1.000 22.434 92 ALA A O 1
ATOM 1436 N N . ILE A 1 93 ? 2.619 -14.415 -20.087 1.000 21.749 93 ILE A N 1
ATOM 1437 C CA . ILE A 1 93 ? 1.345 -15.172 -20.106 1.000 20.519 93 ILE A CA 1
ATOM 1438 C C . ILE A 1 93 ? 0.288 -14.287 -20.780 1.000 21.359 93 ILE A C 1
ATOM 1439 O O . ILE A 1 93 ? 0.117 -13.113 -20.367 1.000 22.344 93 ILE A O 1
ATOM 1455 N N . GLY A 1 94 ? -0.314 -14.814 -21.832 1.000 19.083 94 GLY A N 1
ATOM 1456 C CA . GLY A 1 94 ? -1.318 -14.139 -22.665 1.000 20.422 94 GLY A CA 1
ATOM 1457 C C . GLY A 1 94 ? -2.686 -14.753 -22.441 1.000 20.286 94 GLY A C 1
ATOM 1458 O O . GLY A 1 94 ? -2.766 -15.958 -22.316 1.000 20.856 94 GLY A O 1
ATOM 1462 N N . PHE A 1 95 ? -3.716 -13.912 -22.397 1.000 20.778 95 PHE A N 1
ATOM 1463 C CA . PHE A 1 95 ? -5.135 -14.277 -22.198 1.000 19.766 95 PHE A CA 1
ATOM 1464 C C . PHE A 1 95 ? -5.937 -13.799 -23.412 1.000 20.355 95 PHE A C 1
ATOM 1465 O O . PHE A 1 95 ? -5.870 -12.573 -23.791 1.000 18.854 95 PHE A O 1
ATOM 1482 N N . CYS A 1 96 ? -6.673 -14.727 -24.049 1.000 18.877 96 CYS A N 1
ATOM 1483 C CA . CYS A 1 96 ? -7.483 -14.393 -25.244 1.000 18.655 96 CYS A CA 1
ATOM 1484 C C . CYS A 1 96 ? -8.892 -14.931 -25.130 1.000 18.545 96 CYS A C 1
ATOM 1485 O O . CYS A 1 96 ? -9.104 -16.002 -24.595 1.000 22.652 96 CYS A O 1
ATOM 1493 N N . ARG A 1 97 ? -9.817 -14.211 -25.712 1.000 21.638 97 ARG A N 1
ATOM 1494 C CA . ARG A 1 97 ? -11.149 -14.773 -25.996 1.000 22.825 97 ARG A CA 1
ATOM 1495 C C . ARG A 1 97 ? -10.958 -15.932 -26.985 1.000 22.374 97 ARG A C 1
ATOM 1496 O O . ARG A 1 97 ? -10.245 -15.733 -27.975 1.000 22.502 97 ARG A O 1
ATOM 1517 N N . VAL A 1 98 ? -11.638 -17.049 -26.736 1.000 23.475 98 VAL A N 1
ATOM 1518 C CA . VAL A 1 98 ? -11.666 -18.244 -27.616 1.000 25.049 98 VAL A CA 1
ATOM 1519 C C . VAL A 1 98 ? -12.039 -17.766 -29.010 1.000 27.006 98 VAL A C 1
ATOM 1520 O O . VAL A 1 98 ? -11.249 -17.996 -29.946 1.000 28.139 98 VAL A O 1
ATOM 1533 N N . LYS A 1 99 ? -13.149 -17.031 -29.123 1.000 30.389 99 LYS A N 1
ATOM 1534 C CA . LYS A 1 99 ? -13.668 -16.548 -30.423 1.000 31.322 99 LYS A CA 1
ATOM 1535 C C . LYS A 1 99 ? -12.690 -15.536 -31.019 1.000 27.516 99 LYS A C 1
ATOM 1536 O O . LYS A 1 99 ? -12.530 -14.437 -30.461 1.000 25.970 99 LYS A O 1
ATOM 1555 N N . GLY A 1 100 ? -12.097 -15.888 -32.165 1.000 27.906 100 GLY A N 1
ATOM 1556 C CA . GLY A 1 100 ? -11.088 -15.094 -32.886 1.000 29.224 100 GLY A CA 1
ATOM 1557 C C . GLY A 1 100 ? -9.757 -15.038 -32.174 1.000 26.470 100 GLY A C 1
ATOM 1558 O O . GLY A 1 100 ? -8.911 -14.253 -32.605 1.000 30.920 100 GLY A O 1
ATOM 1562 N N . MET A 1 101 ? -9.550 -15.788 -31.092 1.000 25.998 101 MET A N 1
ATOM 1563 C CA . MET A 1 101 ? -8.239 -15.787 -30.393 1.000 25.461 101 MET A CA 1
ATOM 1564 C C . MET A 1 101 ? -7.828 -14.330 -30.127 1.000 25.938 101 MET A C 1
ATOM 1565 O O . MET A 1 101 ? -6.651 -13.952 -30.372 1.000 23.354 101 MET A O 1
ATOM 1579 N N . GLU A 1 102 ? -8.765 -13.522 -29.615 1.000 23.440 102 GLU A N 1
ATOM 1580 C CA . GLU A 1 102 ? -8.525 -12.069 -29.416 1.000 24.823 102 GLU A CA 1
ATOM 1581 C C . GLU A 1 102 ? -7.865 -11.863 -28.052 1.000 22.071 102 GLU A C 1
ATOM 1582 O O . GLU A 1 102 ? -8.558 -11.966 -27.009 1.000 22.525 102 GLU A O 1
ATOM 1594 N N . PHE A 1 103 ? -6.565 -11.586 -28.058 1.000 22.554 103 PHE A N 1
ATOM 1595 C CA . PHE A 1 103 ? -5.771 -11.350 -26.827 1.000 20.733 103 PHE A CA 1
ATOM 1596 C C . PHE A 1 103 ? -6.224 -10.037 -26.200 1.000 19.861 103 PHE A C 1
ATOM 1597 O O . PHE A 1 103 ? -6.401 -9.078 -26.929 1.000 19.881 103 PHE A O 1
ATOM 1614 N N . PHE A 1 104 ? -6.459 -10.034 -24.889 1.000 20.815 104 PHE A N 1
ATOM 1615 C CA . PHE A 1 104 ? -6.906 -8.815 -24.173 1.000 21.394 104 PHE A CA 1
ATOM 1616 C C . PHE A 1 104 ? -6.035 -8.525 -22.952 1.000 21.471 104 PHE A C 1
ATOM 1617 O O . PHE A 1 104 ? -6.281 -7.514 -22.303 1.000 22.860 104 PHE A O 1
ATOM 1634 N N . HIS A 1 105 ? -5.116 -9.405 -22.580 1.000 19.841 105 HIS A N 1
ATOM 1635 C CA . HIS A 1 105 ? -4.294 -9.201 -21.366 1.000 22.204 105 HIS A CA 1
ATOM 1636 C C . HIS A 1 105 ? -2.984 -9.986 -21.469 1.000 20.152 105 HIS A C 1
ATOM 1637 O O . HIS A 1 105 ? -2.942 -11.036 -22.124 1.000 19.140 105 HIS A O 1
ATOM 1652 N N . ALA A 1 106 ? -1.965 -9.497 -20.785 1.000 19.743 106 ALA A N 1
ATOM 1653 C CA . ALA A 1 106 ? -0.667 -10.170 -20.643 1.000 19.202 106 ALA A CA 1
ATOM 1654 C C . ALA A 1 106 ? -0.159 -9.969 -19.213 1.000 19.496 106 ALA A C 1
ATOM 1655 O O . ALA A 1 106 ? -0.376 -8.912 -18.629 1.000 19.832 106 ALA A O 1
ATOM 1662 N N . ALA A 1 107 ? 0.463 -11.015 -18.677 1.000 20.819 107 ALA A N 1
ATOM 1663 C CA . ALA A 1 107 ? 1.050 -11.051 -17.331 1.000 20.250 107 ALA A CA 1
ATOM 1664 C C . ALA A 1 107 ? 2.448 -11.650 -17.405 1.000 20.561 107 ALA A C 1
ATOM 1665 O O . ALA A 1 107 ? 2.871 -12.151 -18.480 1.000 20.866 107 ALA A O 1
ATOM 1672 N N . VAL A 1 108 ? 3.093 -11.671 -16.255 1.000 19.736 108 VAL A N 1
ATOM 1673 C CA . VAL A 1 108 ? 4.414 -12.306 -16.041 1.000 20.159 108 VAL A CA 1
ATOM 1674 C C . VAL A 1 108 ? 4.245 -13.337 -14.934 1.000 20.133 108 VAL A C 1
ATOM 1675 O O . VAL A 1 108 ? 3.771 -12.971 -13.820 1.000 22.201 108 VAL A O 1
ATOM 1688 N N . ALA A 1 109 ? 4.649 -14.577 -15.209 1.000 19.687 109 ALA A N 1
ATOM 1689 C CA . ALA A 1 109 ? 4.703 -15.677 -14.232 1.000 20.481 109 ALA A CA 1
ATOM 1690 C C . ALA A 1 109 ? 5.780 -15.371 -13.188 1.000 23.132 109 ALA A C 1
ATOM 1691 O O . ALA A 1 109 ? 6.908 -15.059 -13.583 1.000 23.782 109 ALA A O 1
ATOM 1698 N N . VAL A 1 110 ? 5.470 -15.521 -11.907 1.000 24.175 110 VAL A N 1
ATOM 1699 C CA . VAL A 1 110 ? 6.441 -15.169 -10.832 1.000 27.403 110 VAL A CA 1
ATOM 1700 C C . VAL A 1 110 ? 6.611 -16.373 -9.923 1.000 28.457 110 VAL A C 1
ATOM 1701 O O . VAL A 1 110 ? 7.195 -16.194 -8.858 1.000 32.764 110 VAL A O 1
ATOM 1714 N N . GLY A 1 111 ? 6.148 -17.552 -10.335 1.000 27.983 111 GLY A N 1
ATOM 1715 C CA . GLY A 1 111 ? 6.336 -18.781 -9.538 1.000 30.844 111 GLY A CA 1
ATOM 1716 C C . GLY A 1 111 ? 5.029 -19.484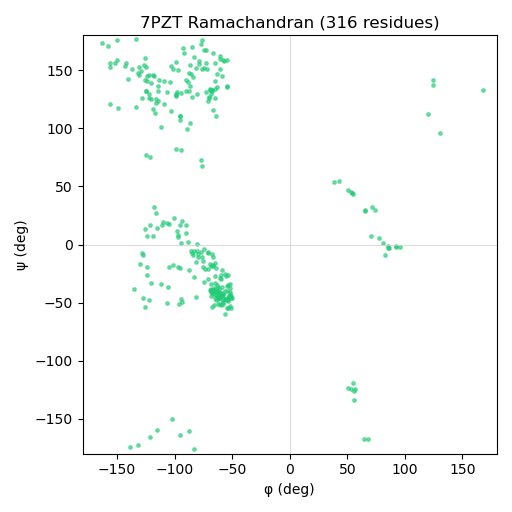 -9.227 1.000 30.194 111 GLY A C 1
ATOM 1717 O O . GLY A 1 111 ? 4.045 -18.788 -8.827 1.000 29.506 111 GLY A O 1
ATOM 1721 N N . GLY A 1 112 ? 5.021 -20.822 -9.354 1.000 30.492 112 GLY A N 1
ATOM 1722 C CA . GLY A 1 112 ? 3.805 -21.651 -9.239 1.000 29.486 112 GLY A CA 1
ATOM 1723 C C . GLY A 1 112 ? 2.785 -21.158 -10.230 1.000 28.292 112 GLY A C 1
ATOM 1724 O O . GLY A 1 112 ? 3.163 -20.994 -11.388 1.000 30.349 112 GLY A O 1
ATOM 1728 N N . THR A 1 113 ? 1.561 -20.846 -9.790 1.000 27.567 113 THR A N 1
ATOM 1729 C CA . THR A 1 113 ? 0.471 -20.377 -10.687 1.000 27.526 113 THR A CA 1
ATOM 1730 C C . THR A 1 113 ? 0.200 -18.897 -10.416 1.000 28.316 113 THR A C 1
ATOM 1731 O O . THR A 1 113 ? -0.872 -18.429 -10.821 1.000 26.099 113 THR A O 1
ATOM 1742 N N . GLU A 1 114 ? 1.157 -18.201 -9.794 1.000 27.955 114 GLU A N 1
ATOM 1743 C CA . GLU A 1 114 ? 1.054 -16.746 -9.500 1.000 28.066 114 GLU A CA 1
ATOM 1744 C C . GLU A 1 114 ? 1.575 -15.917 -10.680 1.000 26.679 114 GLU A C 1
ATOM 1745 O O . GLU A 1 114 ? 2.587 -16.282 -11.338 1.000 25.008 114 GLU A O 1
ATOM 1757 N N . ILE A 1 115 ? 0.971 -14.752 -10.871 1.000 25.976 115 ILE A N 1
ATOM 1758 C CA . ILE A 1 115 ? 1.359 -13.797 -11.940 1.000 24.068 115 ILE A CA 1
ATOM 1759 C C . ILE A 1 115 ? 1.361 -12.377 -11.371 1.000 22.491 115 ILE A C 1
ATOM 1760 O O . ILE A 1 115 ? 0.630 -12.104 -10.404 1.000 23.636 115 ILE A O 1
ATOM 1776 N N . ARG A 1 116 ? 2.196 -11.526 -11.936 1.000 21.723 116 ARG A N 1
ATOM 1777 C CA . ARG A 1 116 ? 2.118 -10.057 -11.757 1.000 22.349 116 ARG A CA 1
ATOM 1778 C C . ARG A 1 116 ? 1.758 -9.425 -13.100 1.000 23.999 116 ARG A C 1
ATOM 1779 O O . ARG A 1 116 ? 2.244 -9.904 -14.173 1.000 20.812 116 ARG A O 1
ATOM 1800 N N . ALA A 1 117 ? 0.917 -8.390 -13.053 1.000 22.869 117 ALA A N 1
ATOM 1801 C CA . ALA A 1 117 ? 0.488 -7.661 -14.253 1.000 22.141 117 ALA A CA 1
ATOM 1802 C C . ALA A 1 117 ? 0.008 -6.264 -13.878 1.000 23.660 117 ALA A C 1
ATOM 1803 O O . ALA A 1 117 ? -0.198 -5.969 -12.686 1.000 25.551 117 ALA A O 1
ATOM 1810 N N . ILE A 1 118 ? -0.228 -5.464 -14.906 1.000 25.566 118 ILE A N 1
ATOM 1811 C CA . ILE A 1 118 ? -0.912 -4.160 -14.738 1.000 25.612 118 ILE A CA 1
ATOM 1812 C C . ILE A 1 118 ? -2.115 -4.149 -15.672 1.000 24.276 118 ILE A C 1
ATOM 1813 O O . ILE A 1 118 ? -2.104 -4.870 -16.679 1.000 21.350 118 ILE A O 1
ATOM 1829 N N . ASN A 1 119 ? -3.131 -3.390 -15.298 1.000 27.057 119 ASN A N 1
ATOM 1830 C CA . ASN A 1 119 ? -4.242 -2.979 -16.191 1.000 31.236 119 ASN A CA 1
ATOM 1831 C C . ASN A 1 119 ? -5.060 -4.213 -16.605 1.000 31.777 119 ASN A C 1
ATOM 1832 O O . ASN A 1 119 ? -5.652 -4.201 -17.722 1.000 30.711 119 ASN A O 1
ATOM 1843 N N . GLY A 1 120 ? -5.117 -5.238 -15.742 1.000 31.404 120 GLY A N 1
ATOM 1844 C CA . GLY A 1 120 ? -5.845 -6.496 -16.007 1.000 27.111 120 GLY A CA 1
ATOM 1845 C C . GLY A 1 120 ? -6.982 -6.790 -15.021 1.000 28.693 120 GLY A C 1
ATOM 1846 O O . GLY A 1 120 ? -7.497 -7.886 -15.085 1.000 27.987 120 GLY A O 1
ATOM 1850 N N . GLY A 1 121 ? -7.350 -5.879 -14.115 1.000 30.609 121 GLY A N 1
ATOM 1851 C CA . GLY A 1 121 ? -8.441 -6.140 -13.147 1.000 30.700 121 GLY A CA 1
ATOM 1852 C C . GLY A 1 121 ? -8.195 -7.421 -12.352 1.000 32.819 121 GLY A C 1
ATOM 1853 O O . GLY A 1 121 ? -7.142 -7.496 -11.676 1.000 32.446 121 GLY A O 1
ATOM 1857 N N . LEU A 1 122 ? -9.087 -8.419 -12.451 1.000 31.907 122 LEU A N 1
ATOM 1858 C CA . LEU A 1 122 ? -8.990 -9.715 -11.705 1.000 35.131 122 LEU A CA 1
ATOM 1859 C C . LEU A 1 122 ? -7.775 -10.532 -12.176 1.000 34.471 122 LEU A C 1
ATOM 1860 O O . LEU A 1 122 ? -7.367 -11.465 -11.448 1.000 32.079 122 LEU A O 1
ATOM 1876 N N . LEU A 1 123 ? -7.222 -10.229 -13.360 1.000 30.584 123 LEU A N 1
ATOM 1877 C CA . LEU A 1 123 ? -6.008 -10.934 -13.868 1.000 30.745 123 LEU A CA 1
ATOM 1878 C C . LEU A 1 123 ? -4.752 -10.067 -13.632 1.000 28.735 123 LEU A C 1
ATOM 1879 O O . LEU A 1 123 ? -3.723 -10.334 -14.259 1.000 27.293 123 LEU A O 1
ATOM 1895 N N . GLY A 1 124 ? -4.809 -9.136 -12.676 1.000 31.370 124 GLY A N 1
ATOM 1896 C CA . GLY A 1 124 ? -3.644 -8.383 -12.138 1.000 32.531 124 GLY A CA 1
ATOM 1897 C C . GLY A 1 124 ? -3.820 -6.893 -12.355 1.000 30.375 124 GLY A C 1
ATOM 1898 O O . GLY A 1 124 ? -3.847 -6.487 -13.533 1.000 31.637 124 GLY A O 1
ATOM 1902 N N . ALA A 1 125 ? -3.990 -6.116 -11.278 1.000 34.601 125 ALA A N 1
ATOM 1903 C CA . ALA A 1 125 ? -4.456 -4.703 -11.285 1.000 35.658 125 ALA A CA 1
ATOM 1904 C C . ALA A 1 125 ? -3.349 -3.789 -10.770 1.000 36.853 125 ALA A C 1
ATOM 1905 O O . ALA A 1 125 ? -3.617 -2.618 -10.397 1.000 47.324 125 ALA A O 1
ATOM 1912 N N . GLY A 1 126 ? -2.154 -4.326 -10.697 1.000 31.498 126 GLY A N 1
ATOM 1913 C CA . GLY A 1 126 ? -1.002 -3.636 -10.105 1.000 32.309 126 GLY A CA 1
ATOM 1914 C C . GLY A 1 126 ? 0.126 -4.609 -9.905 1.000 28.316 126 GLY A C 1
ATOM 1915 O O . GLY A 1 126 ? -0.131 -5.736 -9.425 1.000 28.220 126 GLY A O 1
ATOM 1919 N N . TRP A 1 127 ? 1.324 -4.203 -10.309 1.000 27.246 127 TRP A N 1
ATOM 1920 C CA . TRP A 1 127 ? 2.527 -5.072 -10.295 1.000 26.550 127 TRP A CA 1
ATOM 1921 C C . TRP A 1 127 ? 2.770 -5.670 -8.907 1.000 26.712 127 TRP A C 1
ATOM 1922 O O . TRP A 1 127 ? 3.235 -6.821 -8.858 1.000 26.354 127 TRP A O 1
ATOM 1943 N N . LEU A 1 128 ? 2.491 -4.924 -7.837 1.000 27.374 128 LEU A N 1
ATOM 1944 C CA . LEU A 1 128 ? 2.749 -5.351 -6.444 1.000 30.648 128 LEU A CA 1
ATOM 1945 C C . LEU A 1 128 ? 1.537 -6.084 -5.848 1.000 31.282 128 LEU A C 1
ATOM 1946 O O . LEU A 1 128 ? 1.548 -6.310 -4.645 1.000 33.571 128 LEU A O 1
ATOM 1962 N N . HIS A 1 129 ? 0.536 -6.432 -6.654 1.000 31.494 129 HIS A N 1
ATOM 1963 C CA . HIS A 1 129 ? -0.664 -7.204 -6.213 1.000 34.104 129 HIS A CA 1
ATOM 1964 C C . HIS A 1 129 ? -0.767 -8.492 -7.031 1.000 30.931 129 HIS A C 1
ATOM 1965 O O . HIS A 1 129 ? -1.643 -8.632 -7.890 1.000 31.468 129 HIS A O 1
ATOM 1980 N N . PRO A 1 130 ? 0.083 -9.502 -6.729 1.000 31.912 130 PRO A N 1
ATOM 1981 C CA . PRO A 1 130 ? 0.095 -10.758 -7.478 1.000 29.724 130 PRO A CA 1
ATOM 1982 C C . PRO A 1 130 ? -1.254 -11.483 -7.387 1.000 29.958 130 PRO A C 1
ATOM 1983 O O . PRO A 1 130 ? -1.951 -11.322 -6.401 1.000 29.682 130 PRO A O 1
ATOM 1994 N N . VAL A 1 131 ? -1.573 -12.249 -8.420 1.000 29.325 131 VAL A N 1
ATOM 1995 C CA . VAL A 1 131 ? -2.816 -13.051 -8.551 1.000 30.534 131 VAL A CA 1
ATOM 1996 C C . VAL A 1 131 ? -2.422 -14.519 -8.717 1.000 28.895 131 VAL A C 1
ATOM 1997 O O . VAL A 1 131 ? -1.494 -14.803 -9.464 1.000 25.338 131 VAL A O 1
ATOM 2010 N N . ASP A 1 132 ? -3.146 -15.414 -8.065 1.000 29.989 132 ASP A N 1
ATOM 2011 C CA . ASP A 1 132 ? -3.012 -16.881 -8.287 1.000 29.445 132 ASP A CA 1
ATOM 2012 C C . ASP A 1 132 ? -4.085 -17.265 -9.302 1.000 28.923 132 ASP A C 1
ATOM 2013 O O . ASP A 1 132 ? -5.292 -17.190 -8.955 1.000 30.548 132 ASP A O 1
ATOM 2022 N N . LEU A 1 133 ? -3.669 -17.629 -10.512 1.000 26.972 133 LEU A N 1
ATOM 2023 C CA . LEU A 1 133 ? -4.593 -18.033 -11.608 1.000 29.146 133 LEU A CA 1
ATOM 2024 C C . LEU A 1 133 ? -5.494 -19.178 -11.156 1.000 30.500 133 LEU A C 1
ATOM 2025 O O . LEU A 1 133 ? -6.630 -19.279 -11.665 1.000 32.760 133 LEU A O 1
ATOM 2041 N N . ARG A 1 134 ? -5.042 -19.995 -10.213 1.000 31.681 134 ARG A N 1
ATOM 2042 C CA . ARG A 1 134 ? -5.851 -21.154 -9.766 1.000 32.704 134 ARG A CA 1
ATOM 2043 C C . ARG A 1 134 ? -7.020 -20.676 -8.903 1.000 34.305 134 ARG A C 1
ATOM 2044 O O . ARG A 1 134 ? -7.973 -21.416 -8.808 1.000 30.989 134 ARG A O 1
ATOM 2065 N N . LYS A 1 135 ? -6.939 -19.476 -8.325 1.000 34.140 135 LYS A N 1
ATOM 2066 C CA . LYS A 1 135 ? -8.038 -18.888 -7.517 1.000 37.020 135 LYS A CA 1
ATOM 2067 C C . LYS A 1 135 ? -9.058 -18.223 -8.450 1.000 35.366 135 LYS A C 1
ATOM 2068 O O . LYS A 1 135 ? -10.223 -18.108 -8.061 1.000 36.971 135 LYS A O 1
ATOM 2087 N N . VAL A 1 136 ? -8.629 -17.748 -9.615 1.000 31.667 136 VAL A N 1
ATOM 2088 C CA . VAL A 1 136 ? -9.486 -16.974 -10.564 1.000 33.525 136 VAL A CA 1
ATOM 2089 C C . VAL A 1 136 ? -10.070 -17.888 -11.657 1.000 30.801 136 VAL A C 1
ATOM 2090 O O . VAL A 1 136 ? -11.331 -17.837 -11.899 1.000 29.223 136 VAL A O 1
ATOM 2103 N N . LEU A 1 137 ? -9.215 -18.675 -12.314 1.000 27.401 137 LEU A N 1
ATOM 2104 C CA . LEU A 1 137 ? -9.626 -19.543 -13.450 1.000 26.872 137 LEU A CA 1
ATOM 2105 C C . LEU A 1 137 ? -9.829 -20.969 -12.934 1.000 30.431 137 LEU A C 1
ATOM 2106 O O . LEU A 1 137 ? -8.909 -21.793 -13.042 1.000 33.176 137 LEU A O 1
ATOM 2122 N N . THR A 1 138 ? -10.997 -21.225 -12.355 1.000 28.467 138 THR A N 1
ATOM 2123 C CA . THR A 1 138 ? -11.326 -22.486 -11.646 1.000 30.869 138 THR A CA 1
ATOM 2124 C C . THR A 1 138 ? -12.172 -23.406 -12.533 1.000 30.027 138 THR A C 1
ATOM 2125 O O . THR A 1 138 ? -12.298 -24.587 -12.175 1.000 32.862 138 THR A O 1
ATOM 2136 N N . GLN A 1 139 ? -12.801 -22.899 -13.597 1.000 29.672 139 GLN A N 1
ATOM 2137 C CA . GLN A 1 139 ? -13.708 -23.762 -14.406 1.000 34.280 139 GLN A CA 1
ATOM 2138 C C . GLN A 1 139 ? -13.165 -23.894 -15.828 1.000 29.496 139 GLN A C 1
ATOM 2139 O O . GLN A 1 139 ? -13.194 -22.920 -16.595 1.000 28.997 139 GLN A O 1
ATOM 2153 N N . LYS A 1 140 ? -12.759 -25.112 -16.157 1.000 30.265 140 LYS A N 1
ATOM 2154 C CA . LYS A 1 140 ? -12.050 -25.455 -17.407 1.000 29.629 140 LYS A CA 1
ATOM 2155 C C . LYS A 1 140 ? -13.018 -26.189 -18.324 1.000 28.288 140 LYS A C 1
ATOM 2156 O O . LYS A 1 140 ? -13.709 -27.106 -17.826 1.000 32.357 140 LYS A O 1
ATOM 2175 N N . ASN A 1 141 ? -13.086 -25.771 -19.584 1.000 25.090 141 ASN A N 1
ATOM 2176 C CA . ASN A 1 141 ? -13.999 -26.347 -20.593 1.000 26.897 141 ASN A CA 1
ATOM 2177 C C . ASN A 1 141 ? -13.289 -27.477 -21.337 1.000 24.923 141 ASN A C 1
ATOM 2178 O O . ASN A 1 141 ? -12.067 -27.588 -21.284 1.000 24.273 141 ASN A O 1
ATOM 2189 N N . PRO A 1 142 ? -14.040 -28.331 -22.070 1.000 25.175 142 PRO A N 1
ATOM 2190 C CA . PRO A 1 142 ? -13.442 -29.431 -22.828 1.000 25.740 142 PRO A CA 1
ATOM 2191 C C . PRO A 1 142 ? -12.364 -29.016 -23.834 1.000 25.848 142 PRO A C 1
ATOM 2192 O O . PRO A 1 142 ? -11.539 -29.853 -24.132 1.000 27.417 142 PRO A O 1
ATOM 2203 N N . ASP A 1 143 ? -12.407 -27.781 -24.326 1.000 24.371 143 ASP A N 1
ATOM 2204 C CA . ASP A 1 143 ? -11.433 -27.271 -25.322 1.000 25.823 143 ASP A CA 1
ATOM 2205 C C . ASP A 1 143 ? -10.152 -26.791 -24.635 1.000 24.654 143 ASP A C 1
ATOM 2206 O O . ASP A 1 143 ? -9.214 -26.439 -25.358 1.000 25.392 143 ASP A O 1
ATOM 2215 N N . GLY A 1 144 ? -10.106 -26.775 -23.298 1.000 24.100 144 GLY A N 1
ATOM 2216 C CA . GLY A 1 144 ? -8.966 -26.277 -22.505 1.000 22.573 144 GLY A CA 1
ATOM 2217 C C . GLY A 1 144 ? -9.103 -24.808 -22.139 1.000 21.368 144 GLY A C 1
ATOM 2218 O O . GLY A 1 144 ? -8.221 -24.278 -21.454 1.000 21.623 144 GLY A O 1
ATOM 2222 N N . SER A 1 145 ? -10.170 -24.148 -22.594 1.000 21.850 145 SER A N 1
ATOM 2223 C CA . SER A 1 145 ? -10.460 -22.752 -22.218 1.000 20.196 145 SER A CA 1
ATOM 2224 C C . SER A 1 145 ? -10.976 -22.757 -20.769 1.000 21.415 145 SER A C 1
ATOM 2225 O O . SER A 1 145 ? -11.329 -23.849 -20.262 1.000 23.132 145 SER A O 1
ATOM 2233 N N . PHE A 1 146 ? -11.041 -21.567 -20.174 1.000 20.961 146 PHE A N 1
ATOM 2234 C CA . PHE A 1 146 ? -11.555 -21.292 -18.815 1.000 22.941 146 PHE A CA 1
ATOM 2235 C C . PHE A 1 146 ? -12.671 -20.253 -18.895 1.000 24.581 146 PHE A C 1
ATOM 2236 O O . PHE A 1 146 ? -12.541 -19.232 -19.659 1.000 23.995 146 PHE A O 1
ATOM 2253 N N . LYS A 1 147 ? -13.652 -20.426 -18.028 1.000 28.154 147 LYS A N 1
ATOM 2254 C CA . LYS A 1 147 ? -14.732 -19.435 -17.841 1.000 29.890 147 LYS A CA 1
ATOM 2255 C C . LYS A 1 147 ? -14.110 -18.213 -17.173 1.000 29.001 147 LYS A C 1
ATOM 2256 O O . LYS A 1 147 ? -13.349 -18.336 -16.165 1.000 27.022 147 LYS A O 1
ATOM 2275 N N . TYR A 1 148 ? -14.327 -17.057 -17.778 1.000 28.971 148 TYR A N 1
ATOM 2276 C CA . TYR A 1 148 ? -13.837 -15.784 -17.209 1.000 30.368 148 TYR A CA 1
ATOM 2277 C C . TYR A 1 148 ? -14.783 -14.653 -17.601 1.000 30.767 148 TYR A C 1
ATOM 2278 O O . TYR A 1 148 ? -14.980 -14.487 -18.833 1.000 29.196 148 TYR A O 1
ATOM 2296 N N . ASP A 1 149 ? -15.407 -14.022 -16.594 1.000 33.346 149 ASP A N 1
ATOM 2297 C CA . ASP A 1 149 ? -16.166 -12.745 -16.696 1.000 35.051 149 ASP A CA 1
ATOM 2298 C C . ASP A 1 149 ? -17.221 -12.876 -17.799 1.000 34.548 149 ASP A C 1
ATOM 2299 O O . ASP A 1 149 ? -17.328 -11.980 -18.646 1.000 36.874 149 ASP A O 1
ATOM 2308 N N . GLY A 1 150 ? -17.925 -13.998 -17.823 1.000 35.071 150 GLY A N 1
ATOM 2309 C CA . GLY A 1 150 ? -19.068 -14.220 -18.719 1.000 36.274 150 GLY A CA 1
ATOM 2310 C C . GLY A 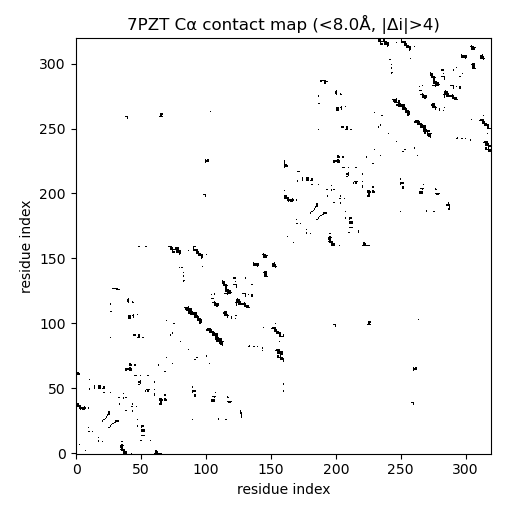1 150 ? -18.679 -14.875 -20.023 1.000 35.523 150 GLY A C 1
ATOM 2311 O O . GLY A 1 150 ? -19.583 -15.173 -20.790 1.000 40.075 150 GLY A O 1
ATOM 2315 N N . THR A 1 151 ? -17.404 -15.170 -20.268 1.000 33.253 151 THR A N 1
ATOM 2316 C CA . THR A 1 151 ? -16.969 -15.759 -21.561 1.000 32.025 151 THR A CA 1
ATOM 2317 C C . THR A 1 151 ? -15.914 -16.852 -21.321 1.000 30.996 151 THR A C 1
ATOM 2318 O O . THR A 1 151 ? -15.686 -17.230 -20.159 1.000 30.789 151 THR A O 1
ATOM 2329 N N . ASP A 1 152 ? -15.353 -17.379 -22.401 1.000 27.547 152 ASP A N 1
ATOM 2330 C CA . ASP A 1 152 ? -14.322 -18.434 -22.348 1.000 25.387 152 ASP A CA 1
ATOM 2331 C C . ASP A 1 152 ? -13.028 -17.828 -22.885 1.000 26.195 152 ASP A C 1
ATOM 2332 O O . ASP A 1 152 ? -13.052 -17.169 -23.953 1.000 22.414 152 ASP A O 1
ATOM 2341 N N . ILE A 1 153 ? -11.932 -18.117 -22.185 1.000 23.960 153 ILE A N 1
ATOM 2342 C CA . ILE A 1 153 ? -10.595 -17.585 -22.523 1.000 24.336 153 ILE A CA 1
ATOM 2343 C C . ILE A 1 153 ? -9.598 -18.745 -22.579 1.000 24.383 153 ILE A C 1
ATOM 2344 O O . ILE A 1 153 ? -9.732 -19.701 -21.790 1.000 25.023 153 ILE A O 1
ATOM 2360 N N . PHE A 1 154 ? -8.584 -18.613 -23.433 1.000 25.605 154 PHE A N 1
ATOM 2361 C CA . PHE A 1 154 ? -7.364 -19.463 -23.377 1.000 22.416 154 PHE A CA 1
ATOM 2362 C C . PHE A 1 154 ? -6.251 -18.725 -22.614 1.000 23.644 154 PHE A C 1
ATOM 2363 O O . PHE A 1 154 ? -6.195 -17.474 -22.650 1.000 22.946 154 PHE A O 1
ATOM 2380 N N . VAL A 1 155 ? -5.374 -19.494 -21.955 1.000 22.644 155 VAL A N 1
ATOM 2381 C CA . VAL A 1 155 ? -4.168 -18.983 -21.263 1.000 21.405 155 VAL A CA 1
ATOM 2382 C C . VAL A 1 155 ? -2.979 -19.584 -21.988 1.000 20.435 155 VAL A C 1
ATOM 2383 O O . VAL A 1 155 ? -2.894 -20.836 -22.036 1.000 22.026 155 VAL A O 1
ATOM 2396 N N . TYR A 1 156 ? -2.093 -18.735 -22.521 1.000 20.984 156 TYR A N 1
ATOM 2397 C CA . TYR A 1 156 ? -0.907 -19.185 -23.297 1.000 19.871 156 TYR A CA 1
ATOM 2398 C C . TYR A 1 156 ? 0.382 -18.625 -22.689 1.000 20.130 156 TYR A C 1
ATOM 2399 O O . TYR A 1 156 ? 0.427 -17.445 -22.264 1.000 20.177 156 TYR A O 1
ATOM 2417 N N . ILE A 1 157 ? 1.425 -19.468 -22.673 1.000 20.725 157 ILE A N 1
ATOM 2418 C CA . ILE A 1 157 ? 2.816 -19.125 -22.279 1.000 20.794 157 ILE A CA 1
ATOM 2419 C C . ILE A 1 157 ? 3.533 -18.802 -23.583 1.000 21.164 157 ILE A C 1
ATOM 2420 O O . ILE A 1 157 ? 3.704 -19.715 -24.376 1.000 20.963 157 ILE A O 1
ATOM 2436 N N . SER A 1 158 ? 3.887 -17.539 -23.806 1.000 19.279 158 SER A N 1
ATOM 2437 C CA . SER A 1 158 ? 4.688 -17.099 -24.960 1.000 20.486 158 SER A CA 1
ATOM 2438 C C . SER A 1 158 ? 6.022 -17.833 -24.915 1.000 22.280 158 SER A C 1
ATOM 2439 O O . SER A 1 158 ? 6.593 -17.988 -23.816 1.000 25.451 158 SER A O 1
ATOM 2447 N N . ASN A 1 159 ? 6.529 -18.158 -26.088 1.000 24.025 159 ASN A N 1
ATOM 2448 C CA . ASN A 1 159 ? 7.901 -18.681 -26.226 1.000 27.258 159 ASN A CA 1
ATOM 2449 C C . ASN A 1 159 ? 8.914 -17.540 -26.181 1.000 28.759 159 ASN A C 1
ATOM 2450 O O . ASN A 1 159 ? 10.101 -17.883 -26.111 1.000 31.183 159 ASN A O 1
ATOM 2461 N N . LEU A 1 160 ? 8.486 -16.264 -26.253 1.000 27.932 160 LEU A N 1
ATOM 2462 C CA . LEU A 1 160 ? 9.416 -15.100 -26.319 1.000 30.090 160 LEU A CA 1
ATOM 2463 C C . LEU A 1 160 ? 10.242 -15.054 -25.031 1.000 31.876 160 LEU A C 1
ATOM 2464 O O . LEU A 1 160 ? 11.463 -14.932 -25.099 1.000 24.515 160 LEU A O 1
ATOM 2481 N N . MET B 1 1 ? -8.783 -14.177 -43.665 1.000 37.891 1 MET B N 1
ATOM 2482 C CA . MET B 1 1 ? -9.948 -14.869 -43.027 1.000 36.435 1 MET B CA 1
ATOM 2483 C C . MET B 1 1 ? -10.386 -16.004 -43.947 1.000 38.609 1 MET B C 1
ATOM 2484 O O . MET B 1 1 ? -9.973 -15.987 -45.126 1.000 40.411 1 MET B O 1
ATOM 2500 N N . ASN B 1 2 ? -11.221 -16.915 -43.450 1.000 39.903 2 ASN B N 1
ATOM 2501 C CA . ASN B 1 2 ? -11.876 -17.957 -44.280 1.000 41.490 2 ASN B CA 1
ATOM 2502 C C . ASN B 1 2 ? -13.210 -17.424 -44.789 1.000 42.825 2 ASN B C 1
ATOM 2503 O O . ASN B 1 2 ? -13.985 -16.873 -43.977 1.000 40.950 2 ASN B O 1
ATOM 2514 N N . LEU B 1 3 ? -13.454 -17.594 -46.085 1.000 43.231 3 LEU B N 1
ATOM 2515 C CA . LEU B 1 3 ? -14.724 -17.205 -46.735 1.000 47.321 3 LEU B CA 1
ATOM 2516 C C . LEU B 1 3 ? -15.593 -18.456 -46.874 1.000 49.391 3 LEU B C 1
ATOM 2517 O O . LEU B 1 3 ? -15.049 -19.581 -46.833 1.000 49.796 3 LEU B O 1
ATOM 2533 N N . THR B 1 4 ? -16.904 -18.258 -46.990 1.000 48.933 4 THR B N 1
ATOM 2534 C CA . THR B 1 4 ? -17.861 -19.267 -47.516 1.000 49.959 4 THR B CA 1
ATOM 2535 C C . THR B 1 4 ? -17.708 -19.312 -49.049 1.000 50.674 4 THR B C 1
ATOM 2536 O O . THR B 1 4 ? -16.915 -18.507 -49.594 1.000 48.263 4 THR B O 1
ATOM 2547 N N . GLU B 1 5 ? -18.414 -20.208 -49.749 1.000 52.877 5 GLU B N 1
ATOM 2548 C CA . GLU B 1 5 ? -18.334 -20.244 -51.232 1.000 55.776 5 GLU B CA 1
ATOM 2549 C C . GLU B 1 5 ? -18.924 -18.942 -51.802 1.000 54.281 5 GLU B C 1
ATOM 2550 O O . GLU B 1 5 ? -18.356 -18.401 -52.809 1.000 55.071 5 GLU B O 1
ATOM 2562 N N . LYS B 1 6 ? -20.021 -18.468 -51.177 1.000 53.911 6 LYS B N 1
ATOM 2563 C CA . LYS B 1 6 ? -20.697 -17.184 -51.516 1.000 53.326 6 LYS B CA 1
ATOM 2564 C C . LYS B 1 6 ? -19.674 -16.049 -51.372 1.000 49.153 6 LYS B C 1
ATOM 2565 O O . LYS B 1 6 ? -19.534 -15.244 -52.313 1.000 48.786 6 LYS B O 1
ATOM 2584 N N . GLY B 1 7 ? -18.943 -16.029 -50.254 1.000 47.619 7 GLY B N 1
ATOM 2585 C CA . GLY B 1 7 ? -17.930 -14.998 -49.951 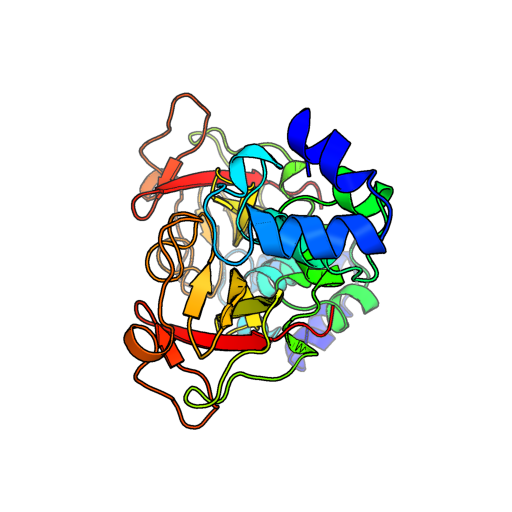1.000 45.867 7 GLY B CA 1
ATOM 2586 C C . GLY B 1 7 ? -16.861 -14.928 -51.026 1.000 45.881 7 GLY B C 1
ATOM 2587 O O . GLY B 1 7 ? -16.474 -13.811 -51.414 1.000 42.805 7 GLY B O 1
ATOM 2591 N N . THR B 1 8 ? -16.387 -16.091 -51.489 1.000 48.833 8 THR B N 1
ATOM 2592 C CA . THR B 1 8 ? -15.275 -16.209 -52.476 1.000 51.886 8 THR B CA 1
ATOM 2593 C C . THR B 1 8 ? -15.764 -15.665 -53.820 1.000 52.304 8 THR B C 1
ATOM 2594 O O . THR B 1 8 ? -15.101 -14.775 -54.401 1.000 53.425 8 THR B O 1
ATOM 2605 N N . LYS B 1 9 ? -16.886 -16.200 -54.289 1.000 55.201 9 LYS B N 1
ATOM 2606 C CA . LYS B 1 9 ? -17.570 -15.725 -55.513 1.000 56.422 9 LYS B CA 1
ATOM 2607 C C . LYS B 1 9 ? -17.726 -14.194 -55.413 1.000 53.616 9 LYS B C 1
ATOM 2608 O O . LYS B 1 9 ? -17.401 -13.485 -56.399 1.000 54.203 9 LYS B O 1
ATOM 2627 N N . THR B 1 10 ? -18.174 -13.678 -54.263 1.000 49.034 10 THR B N 1
ATOM 2628 C CA . THR B 1 10 ? -18.496 -12.233 -54.114 1.000 46.370 10 THR B CA 1
ATOM 2629 C C . THR B 1 10 ? -17.183 -11.459 -54.194 1.000 46.578 10 THR B C 1
ATOM 2630 O O . THR B 1 10 ? -17.147 -10.397 -54.858 1.000 45.383 10 THR B O 1
ATOM 2641 N N . ALA B 1 11 ? -16.132 -12.006 -53.576 1.000 44.678 11 ALA B N 1
ATOM 2642 C CA . ALA B 1 11 ? -14.831 -11.326 -53.441 1.000 44.056 11 ALA B CA 1
ATOM 2643 C C . ALA B 1 11 ? -14.142 -11.263 -54.805 1.000 46.227 11 ALA B C 1
ATOM 2644 O O . ALA B 1 11 ? -13.404 -10.291 -55.027 1.000 45.494 11 ALA B O 1
ATOM 2651 N N . LYS B 1 12 ? -14.394 -12.231 -55.695 1.000 49.974 12 LYS B N 1
ATOM 2652 C CA . LYS B 1 12 ? -13.741 -12.272 -57.025 1.000 54.541 12 LYS B CA 1
ATOM 2653 C C . LYS B 1 12 ? -14.517 -11.399 -58.014 1.000 56.163 12 LYS B C 1
ATOM 2654 O O . LYS B 1 12 ? -13.994 -11.197 -59.115 1.000 54.062 12 LYS B O 1
ATOM 2673 N N . LEU B 1 13 ? -15.687 -10.859 -57.645 1.000 54.751 13 LEU B N 1
ATOM 2674 C CA . LEU B 1 13 ? -16.426 -9.943 -58.558 1.000 54.145 13 LEU B CA 1
ATOM 2675 C C . LEU B 1 13 ? -15.487 -8.780 -58.899 1.000 53.245 13 LEU B C 1
ATOM 2676 O O . LEU B 1 13 ? -14.541 -8.535 -58.116 1.000 51.907 13 LEU B O 1
ATOM 2692 N N . SER B 1 14 ? -15.728 -8.084 -60.011 1.000 53.141 14 SER B N 1
ATOM 2693 C CA . SER B 1 14 ? -15.021 -6.823 -60.361 1.000 54.041 14 SER B CA 1
ATOM 2694 C C . SER B 1 14 ? -15.175 -5.840 -59.191 1.000 51.652 14 SER B C 1
ATOM 2695 O O . SER B 1 14 ? -16.109 -6.035 -58.377 1.000 49.209 14 SER B O 1
ATOM 2703 N N . ALA B 1 15 ? -14.288 -4.844 -59.108 1.000 51.798 15 ALA B N 1
ATOM 2704 C CA . ALA B 1 15 ? -14.330 -3.737 -58.125 1.000 49.401 15 ALA B CA 1
ATOM 2705 C C . ALA B 1 15 ? -15.707 -3.061 -58.183 1.000 50.400 15 ALA B C 1
ATOM 2706 O O . ALA B 1 15 ? -16.321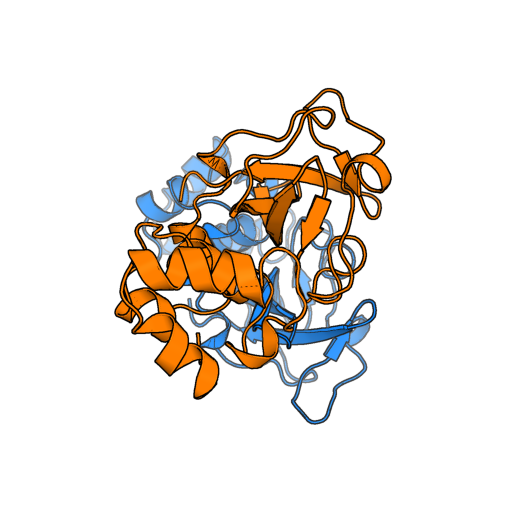 -2.826 -57.123 1.000 45.909 15 ALA B O 1
ATOM 2713 N N . SER B 1 16 ? -16.170 -2.774 -59.397 1.000 51.630 16 SER B N 1
ATOM 2714 C CA . SER B 1 16 ? -17.466 -2.107 -59.700 1.000 54.422 16 SER B CA 1
ATOM 2715 C C . SER B 1 16 ? -18.638 -2.907 -59.113 1.000 53.589 16 SER B C 1
ATOM 2716 O O . SER B 1 16 ? -19.492 -2.310 -58.414 1.000 54.490 16 SER B O 1
ATOM 2724 N N . ASP B 1 17 ? -18.660 -4.217 -59.366 1.000 55.159 17 ASP B N 1
ATOM 2725 C CA . ASP B 1 17 ? -19.783 -5.127 -59.017 1.000 53.211 17 ASP B CA 1
ATOM 2726 C C . ASP B 1 17 ? -19.796 -5.408 -57.516 1.000 49.585 17 ASP B C 1
ATOM 2727 O O . ASP B 1 17 ? -20.887 -5.683 -56.995 1.000 47.723 17 ASP B O 1
ATOM 2736 N N . ARG B 1 18 ? -18.626 -5.430 -56.869 1.000 46.876 18 ARG B N 1
ATOM 2737 C CA . ARG B 1 18 ? -18.508 -5.632 -55.398 1.000 45.737 18 ARG B CA 1
ATOM 2738 C C . ARG B 1 18 ? -19.203 -4.476 -54.664 1.000 44.351 18 ARG B C 1
ATOM 2739 O O . ARG B 1 18 ? -19.956 -4.765 -53.691 1.000 41.110 18 ARG B O 1
ATOM 2760 N N . ILE B 1 19 ? -18.920 -3.235 -55.092 1.000 44.337 19 ILE B N 1
ATOM 2761 C CA . ILE B 1 19 ? -19.538 -1.973 -54.565 1.000 44.148 19 ILE B CA 1
ATOM 2762 C C . ILE B 1 19 ? -21.061 -2.150 -54.668 1.000 46.542 19 ILE B C 1
ATOM 2763 O O . ILE B 1 19 ? -21.761 -2.059 -53.628 1.000 43.148 19 ILE B O 1
ATOM 2779 N N . ILE B 1 20 ? -21.548 -2.470 -55.868 1.000 46.391 20 ILE B N 1
ATOM 2780 C CA . ILE B 1 20 ? -22.999 -2.659 -56.156 1.000 49.215 20 ILE B CA 1
ATOM 2781 C C . ILE B 1 20 ? -23.555 -3.775 -55.270 1.000 47.662 20 ILE B C 1
ATOM 2782 O O . ILE B 1 20 ? -24.692 -3.602 -54.751 1.000 44.042 20 ILE B O 1
ATOM 2798 N N . TYR B 1 21 ? -22.818 -4.887 -55.144 1.000 45.166 21 TYR B N 1
ATOM 2799 C CA . TYR B 1 21 ? -23.271 -6.093 -54.405 1.000 46.641 21 TYR B CA 1
ATOM 2800 C C . TYR B 1 21 ? -23.374 -5.748 -52.908 1.000 42.528 21 TYR B C 1
ATOM 2801 O O . TYR B 1 21 ? -24.353 -6.169 -52.265 1.000 40.718 21 TYR B O 1
ATOM 2819 N N . ALA B 1 22 ? -22.404 -5.012 -52.357 1.000 41.378 22 ALA B N 1
ATOM 2820 C CA . ALA B 1 22 ? -22.425 -4.552 -50.948 1.000 38.170 22 ALA B CA 1
ATOM 2821 C C . ALA B 1 22 ? -23.661 -3.666 -50.732 1.000 40.286 22 ALA B C 1
ATOM 2822 O O . ALA B 1 22 ? -24.412 -3.904 -49.773 1.000 40.684 22 ALA B O 1
ATOM 2829 N N . ASP B 1 23 ? -23.852 -2.672 -51.599 1.000 39.630 23 ASP B N 1
ATOM 2830 C CA . ASP B 1 23 ? -25.028 -1.763 -51.575 1.000 42.792 23 ASP B CA 1
ATOM 2831 C C . ASP B 1 23 ? -26.336 -2.574 -51.548 1.000 42.909 23 ASP B C 1
ATOM 2832 O O . ASP B 1 23 ? -27.234 -2.175 -50.802 1.000 40.995 23 ASP B O 1
ATOM 2841 N N . ASN B 1 24 ? -26.455 -3.652 -52.334 1.000 46.323 24 ASN B N 1
ATOM 2842 C CA . ASN B 1 24 ? -27.757 -4.325 -52.596 1.000 47.418 24 ASN B CA 1
ATOM 2843 C C . ASN B 1 24 ? -27.963 -5.508 -51.633 1.000 44.611 24 ASN B C 1
ATOM 2844 O O . ASN B 1 24 ? -29.132 -5.892 -51.469 1.000 44.441 24 ASN B O 1
ATOM 2855 N N . HIS B 1 25 ? -26.921 -6.063 -51.004 1.000 40.248 25 HIS B N 1
ATOM 2856 C CA . HIS B 1 25 ? -27.030 -7.298 -50.165 1.000 41.864 25 HIS B CA 1
ATOM 2857 C C . HIS B 1 25 ? -26.597 -7.119 -48.698 1.000 38.429 25 HIS B C 1
ATOM 2858 O O . HIS B 1 25 ? -27.150 -7.834 -47.834 1.000 37.574 25 HIS B O 1
ATOM 2873 N N . LEU B 1 26 ? -25.615 -6.270 -48.392 1.000 37.187 26 LEU B N 1
ATOM 2874 C CA . LEU B 1 26 ? -24.945 -6.344 -47.070 1.000 34.870 26 LEU B CA 1
ATOM 2875 C C . LEU B 1 26 ? -25.036 -5.038 -46.280 1.000 34.074 26 LEU B C 1
ATOM 2876 O O . LEU B 1 26 ? -25.315 -5.139 -45.081 1.000 33.402 26 LEU B O 1
ATOM 2892 N N . ILE B 1 27 ? -24.740 -3.878 -46.867 1.000 34.899 27 ILE B N 1
ATOM 2893 C CA . ILE B 1 27 ? -24.508 -2.648 -46.042 1.000 33.331 27 ILE B CA 1
ATOM 2894 C C . ILE B 1 27 ? -25.796 -2.315 -45.280 1.000 33.252 27 ILE B C 1
ATOM 2895 O O . ILE B 1 27 ? -25.674 -1.842 -44.137 1.000 33.019 27 ILE B O 1
ATOM 2911 N N . HIS B 1 28 ? -26.961 -2.527 -45.899 1.000 33.769 28 HIS B N 1
ATOM 2912 C CA . HIS B 1 28 ? -28.303 -2.312 -45.290 1.000 34.947 28 HIS B CA 1
ATOM 2913 C C . HIS B 1 28 ? -29.072 -3.630 -45.242 1.000 35.769 28 HIS B C 1
ATOM 2914 O O . HIS B 1 28 ? -30.314 -3.603 -45.344 1.000 36.488 28 HIS B O 1
ATOM 2929 N N . GLY B 1 29 ? -28.371 -4.752 -45.069 1.000 35.095 29 GLY B N 1
ATOM 2930 C CA . GLY B 1 29 ? -28.996 -6.080 -45.184 1.000 36.609 29 GLY B CA 1
ATOM 2931 C C . GLY B 1 29 ? -29.473 -6.294 -46.616 1.000 37.792 29 GLY B C 1
ATOM 2932 O O . GLY B 1 29 ? -29.108 -5.530 -47.502 1.000 38.795 29 GLY B O 1
ATOM 2936 N N . PRO B 1 30 ? -30.301 -7.325 -46.897 1.000 41.675 30 PRO B N 1
ATOM 2937 C CA . PRO B 1 30 ? -30.828 -8.218 -45.865 1.000 41.758 30 PRO B CA 1
ATOM 2938 C C . PRO B 1 30 ? -29.925 -9.405 -45.500 1.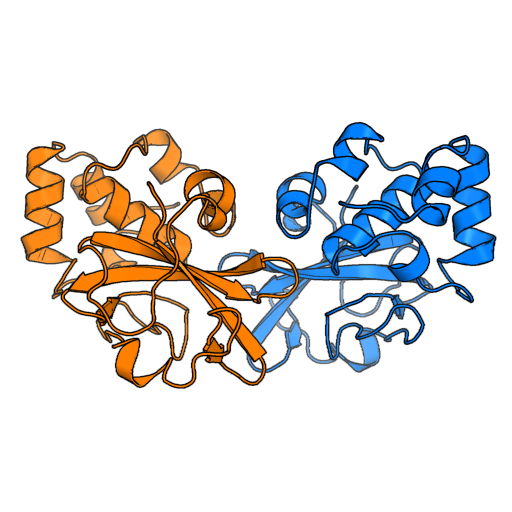000 40.208 30 PRO B C 1
ATOM 2939 O O . PRO B 1 30 ? -30.275 -10.101 -44.587 1.000 42.339 30 PRO B O 1
ATOM 2950 N N . ASP B 1 31 ? -28.812 -9.613 -46.204 1.000 39.446 31 ASP B N 1
ATOM 2951 C CA . ASP B 1 31 ? -27.920 -10.768 -45.916 1.000 40.447 31 ASP B CA 1
ATOM 2952 C C . ASP B 1 31 ? -27.124 -10.517 -44.640 1.000 39.248 31 ASP B C 1
ATOM 2953 O O . ASP B 1 31 ? -26.857 -9.338 -44.315 1.000 34.741 31 ASP B O 1
ATOM 2962 N N . ASP B 1 32 ? -26.759 -11.616 -43.972 1.000 40.201 32 ASP B N 1
ATOM 2963 C CA . ASP B 1 32 ? -25.853 -11.680 -42.792 1.000 39.161 32 ASP B CA 1
ATOM 2964 C C . ASP B 1 32 ? -24.402 -11.793 -43.279 1.000 37.495 32 ASP B C 1
ATOM 2965 O O . ASP B 1 32 ? -24.128 -12.649 -44.136 1.000 40.862 32 ASP B O 1
ATOM 2974 N N . ILE B 1 33 ? -23.482 -10.994 -42.743 1.000 35.900 33 ILE B N 1
ATOM 2975 C CA . ILE B 1 33 ? -22.053 -11.023 -43.168 1.000 35.597 33 ILE B CA 1
ATOM 2976 C C . ILE B 1 33 ? -21.477 -12.427 -42.924 1.000 36.271 33 ILE B C 1
ATOM 2977 O O . ILE B 1 33 ? -20.528 -12.802 -43.661 1.000 36.191 33 ILE B O 1
ATOM 2993 N N . THR B 1 34 ? -22.021 -13.184 -41.964 1.000 36.809 34 THR B N 1
ATOM 2994 C CA . THR B 1 34 ? -21.512 -14.555 -41.631 1.000 41.843 34 THR B CA 1
ATOM 2995 C C . THR B 1 34 ? -21.759 -15.547 -42.781 1.000 42.792 34 THR B C 1
ATOM 2996 O O . THR B 1 34 ? -21.144 -16.612 -42.771 1.000 43.985 34 THR B O 1
ATOM 3007 N N . ALA B 1 35 ? -22.643 -15.243 -43.725 1.000 42.249 35 ALA B N 1
ATOM 3008 C CA . ALA B 1 35 ? -22.883 -16.087 -44.918 1.000 42.471 35 ALA B CA 1
ATOM 3009 C C . ALA B 1 35 ? -21.737 -15.915 -45.924 1.000 43.346 35 ALA B C 1
ATOM 3010 O O . ALA B 1 35 ? -21.666 -16.726 -46.877 1.000 40.659 35 ALA B O 1
ATOM 3017 N N . TYR B 1 36 ? -20.901 -14.886 -45.756 1.000 38.698 36 TYR B N 1
ATOM 3018 C CA . TYR B 1 36 ? -19.798 -14.520 -46.685 1.000 39.367 36 TYR B CA 1
ATOM 3019 C C . TYR B 1 36 ? -18.436 -14.904 -46.083 1.000 38.253 36 TYR B C 1
ATOM 3020 O O . TYR B 1 36 ? -17.540 -15.266 -46.844 1.000 39.922 36 TYR B O 1
ATOM 3038 N N . MET B 1 37 ? -18.252 -14.771 -44.770 1.000 38.667 37 MET B N 1
ATOM 3039 C CA . MET B 1 37 ? -16.944 -15.056 -44.115 1.000 37.834 37 MET B CA 1
ATOM 3040 C C . MET B 1 37 ? -17.176 -15.549 -42.682 1.000 39.290 37 MET B C 1
ATOM 3041 O O . MET B 1 37 ? -18.275 -15.294 -42.130 1.000 39.967 37 MET B O 1
ATOM 3055 N N . LYS B 1 38 ? -16.172 -16.244 -42.122 1.000 37.931 38 LYS B N 1
ATOM 3056 C CA . LYS B 1 38 ? -16.289 -17.090 -40.906 1.000 38.197 38 LYS B CA 1
ATOM 3057 C C . LYS B 1 38 ? -15.544 -16.481 -39.715 1.000 38.302 38 LYS B C 1
ATOM 3058 O O . LYS B 1 38 ? -15.309 -17.207 -38.744 1.000 40.054 38 LYS B O 1
ATOM 3077 N N . GLY B 1 39 ? -15.201 -15.196 -39.755 1.000 34.490 39 GLY B N 1
ATOM 3078 C CA . GLY B 1 39 ? -14.308 -14.593 -38.749 1.000 33.185 39 GLY B CA 1
ATOM 3079 C C . GLY B 1 39 ? -15.088 -13.777 -37.736 1.000 34.760 39 GLY B C 1
ATOM 3080 O O . GLY B 1 39 ? -16.283 -14.101 -37.476 1.000 32.883 39 GLY B O 1
ATOM 3084 N N . VAL B 1 40 ? -14.444 -12.740 -37.202 1.000 29.225 40 VAL B N 1
ATOM 3085 C CA . VAL B 1 40 ? -14.930 -11.983 -36.014 1.000 28.331 40 VAL B CA 1
ATOM 3086 C C . VAL B 1 40 ? -15.096 -10.528 -36.451 1.000 27.439 40 VAL B C 1
ATOM 3087 O O . VAL B 1 40 ? -15.169 -10.295 -37.671 1.000 30.126 40 VAL B O 1
ATOM 3100 N N . CYS B 1 41 ? -15.238 -9.587 -35.517 1.000 26.681 41 CYS B N 1
ATOM 3101 C CA . CYS B 1 41 ? -15.597 -8.191 -35.850 1.000 23.587 41 CYS B CA 1
ATOM 3102 C C . CYS B 1 41 ? -14.655 -7.646 -36.941 1.000 22.944 41 CYS B C 1
ATOM 3103 O O . CYS B 1 41 ? -15.128 -7.024 -37.878 1.000 24.808 41 CYS B O 1
ATOM 3111 N N . TYR B 1 42 ? -13.348 -7.848 -36.809 1.000 24.985 42 TYR B N 1
ATOM 3112 C CA . TYR B 1 42 ? -12.312 -7.219 -37.673 1.000 24.955 42 TYR B CA 1
ATOM 3113 C C . TYR B 1 42 ? -12.430 -7.769 -39.105 1.000 24.538 42 TYR B C 1
ATOM 3114 O O . TYR B 1 42 ? -12.350 -7.006 -40.068 1.000 23.731 42 TYR B O 1
ATOM 3132 N N . ASP B 1 43 ? -12.709 -9.073 -39.213 1.000 25.427 43 ASP B N 1
ATOM 3133 C CA . ASP B 1 43 ? -12.918 -9.785 -40.506 1.000 26.916 43 ASP B CA 1
ATOM 3134 C C . ASP B 1 43 ? -14.167 -9.246 -41.204 1.000 27.011 43 ASP B C 1
ATOM 3135 O O . ASP B 1 43 ? -14.080 -8.981 -42.415 1.000 29.199 43 ASP B O 1
ATOM 3144 N N . ALA B 1 44 ? -15.281 -9.082 -40.483 1.000 25.637 44 ALA B N 1
ATOM 3145 C CA . ALA B 1 44 ? -16.524 -8.482 -41.037 1.000 27.762 44 ALA B CA 1
ATOM 3146 C C . ALA B 1 44 ? -16.187 -7.119 -41.651 1.000 24.460 44 ALA B C 1
ATOM 3147 O O . ALA B 1 44 ? -16.573 -6.869 -42.786 1.000 26.777 44 ALA B O 1
ATOM 3154 N N . ALA B 1 45 ? -15.466 -6.278 -40.914 1.000 24.592 45 ALA B N 1
ATOM 3155 C CA . ALA B 1 45 ? -15.142 -4.883 -41.312 1.000 23.715 45 ALA B CA 1
ATOM 3156 C C . ALA B 1 45 ? -14.181 -4.899 -42.513 1.000 24.155 45 ALA B C 1
ATOM 3157 O O . ALA B 1 45 ? -14.435 -4.144 -43.479 1.000 25.768 45 ALA B O 1
ATOM 3164 N N . ALA B 1 46 ? -13.157 -5.751 -42.477 1.000 24.879 46 ALA B N 1
ATOM 3165 C CA . ALA B 1 46 ? -12.176 -5.908 -43.574 1.000 28.410 46 ALA B CA 1
ATOM 3166 C C . ALA B 1 46 ? -12.902 -6.322 -44.862 1.000 31.097 46 ALA B C 1
ATOM 3167 O O . ALA B 1 46 ? -12.542 -5.828 -45.954 1.000 29.667 46 ALA B O 1
ATOM 3174 N N . TYR B 1 47 ? -13.865 -7.235 -44.747 1.000 31.851 47 TYR B N 1
ATOM 3175 C CA . TYR B 1 47 ? -14.549 -7.801 -45.930 1.000 30.765 47 TYR B CA 1
ATOM 3176 C C . TYR B 1 47 ? -15.362 -6.671 -46.567 1.000 31.321 47 TYR B C 1
ATOM 3177 O O . TYR B 1 47 ? -15.416 -6.557 -47.809 1.000 34.715 47 TYR B O 1
ATOM 3195 N N . MET B 1 48 ? -15.996 -5.854 -45.733 1.000 28.724 48 MET B N 1
ATOM 3196 C CA . MET B 1 48 ? -16.852 -4.760 -46.243 1.000 30.501 48 MET B CA 1
ATOM 3197 C C . MET B 1 48 ? -15.949 -3.715 -46.912 1.000 31.738 48 MET B C 1
ATOM 3198 O O . MET B 1 48 ? -16.318 -3.273 -48.026 1.000 31.861 48 MET B O 1
ATOM 3212 N N . ARG B 1 49 ? -14.785 -3.393 -46.323 1.000 28.996 49 ARG B N 1
ATOM 3213 C CA . ARG B 1 49 ? -13.830 -2.412 -46.912 1.000 29.719 49 ARG B CA 1
ATOM 3214 C C . ARG B 1 49 ? -13.383 -2.961 -48.277 1.000 32.150 49 ARG B C 1
ATOM 3215 O O . ARG B 1 49 ? -13.445 -2.207 -49.266 1.000 33.700 49 ARG B O 1
ATOM 3236 N N . TYR B 1 50 ? -13.038 -4.245 -48.344 1.000 34.814 50 TYR B N 1
ATOM 3237 C CA . TYR B 1 50 ? -12.666 -4.943 -49.608 1.000 34.747 50 TYR B CA 1
ATOM 3238 C C . TYR B 1 50 ? -13.780 -4.777 -50.646 1.000 35.275 50 TYR B C 1
ATOM 3239 O O . TYR B 1 50 ? -13.489 -4.279 -51.748 1.000 36.193 50 TYR B O 1
ATOM 3257 N N . LEU B 1 51 ? -15.023 -5.146 -50.319 1.000 34.595 51 LEU B N 1
ATOM 3258 C CA . LEU B 1 51 ? -16.171 -4.952 -51.255 1.000 35.865 51 LEU B CA 1
ATOM 3259 C C . LEU B 1 51 ? -16.240 -3.495 -51.711 1.000 36.561 51 LEU B C 1
ATOM 3260 O O . LEU B 1 51 ? -16.626 -3.279 -52.880 1.000 40.869 51 LEU B O 1
ATOM 3276 N N . TYR B 1 52 ? -15.890 -2.532 -50.843 1.000 37.783 52 TYR B N 1
ATOM 3277 C CA . TYR B 1 52 ? -15.991 -1.077 -51.149 1.000 35.836 52 TYR B CA 1
ATOM 3278 C C . TYR B 1 52 ? -14.654 -0.566 -51.703 1.000 38.742 52 TYR B C 1
ATOM 3279 O O . TYR B 1 52 ? -14.401 0.663 -51.707 1.000 36.952 52 TYR B O 1
ATOM 3297 N N . ASN B 1 53 ? -13.827 -1.482 -52.209 1.000 37.489 53 ASN B N 1
ATOM 3298 C CA . ASN B 1 53 ? -12.666 -1.134 -53.066 1.000 42.492 53 ASN B CA 1
ATOM 3299 C C . ASN B 1 53 ? -11.590 -0.464 -52.206 1.000 40.736 53 ASN B C 1
ATOM 3300 O O . ASN B 1 53 ? -10.889 0.407 -52.719 1.000 40.694 53 ASN B O 1
ATOM 3311 N N . ALA B 1 54 ? -11.464 -0.837 -50.930 1.000 38.442 54 ALA B N 1
ATOM 3312 C CA . ALA B 1 54 ? -10.320 -0.405 -50.093 1.000 37.525 54 ALA B CA 1
ATOM 3313 C C . ALA B 1 54 ? -9.015 -1.028 -50.628 1.000 37.696 54 ALA B C 1
ATOM 3314 O O . ALA B 1 54 ? -9.076 -1.950 -51.454 1.000 36.661 54 ALA B O 1
ATOM 3321 N N . LYS B 1 55 ? -7.858 -0.512 -50.191 1.000 43.000 55 LYS B N 1
ATOM 3322 C CA . LYS B 1 55 ? -6.517 -1.039 -50.581 1.000 42.742 55 LYS B CA 1
ATOM 3323 C C . LYS B 1 55 ? -6.281 -2.316 -49.786 1.000 38.956 55 LYS B C 1
ATOM 3324 O O . LYS B 1 55 ? -5.450 -2.283 -48.891 1.000 40.541 55 LYS B O 1
ATOM 3343 N N . ILE B 1 56 ? -7.045 -3.368 -50.057 1.000 36.082 56 ILE B N 1
ATOM 3344 C CA . ILE B 1 56 ? -6.836 -4.727 -49.486 1.000 37.281 56 ILE B CA 1
ATOM 3345 C C . ILE B 1 56 ? -6.801 -5.717 -50.655 1.000 40.410 56 ILE B C 1
ATOM 3346 O O . ILE B 1 56 ? -7.752 -5.700 -51.428 1.000 42.036 56 ILE B O 1
ATOM 3362 N N . SER B 1 57 ? -5.766 -6.550 -50.786 1.000 41.805 57 SER B N 1
ATOM 3363 C CA . SER B 1 57 ? -5.643 -7.543 -51.890 1.000 45.114 57 SER B CA 1
ATOM 3364 C C . SER B 1 57 ? -6.533 -8.751 -51.575 1.000 44.674 57 SER B C 1
ATOM 3365 O O . SER B 1 57 ? -6.843 -8.965 -50.385 1.000 43.352 57 SER B O 1
ATOM 3373 N N . PHE B 1 58 ? -6.923 -9.518 -52.594 1.000 47.665 58 PHE B N 1
ATOM 3374 C CA . PHE B 1 58 ? -7.614 -10.826 -52.419 1.000 49.697 58 PHE B CA 1
ATOM 3375 C C . PHE B 1 58 ? -6.773 -11.730 -51.504 1.000 47.121 58 PHE B C 1
ATOM 3376 O O . PHE B 1 58 ? -7.348 -12.390 -50.612 1.000 46.144 58 PHE B O 1
ATOM 3393 N N . ASP B 1 59 ? -5.451 -11.702 -51.689 1.000 49.221 59 ASP B N 1
ATOM 3394 C CA . ASP B 1 59 ? -4.452 -12.401 -50.830 1.000 50.002 59 ASP B CA 1
ATOM 3395 C C . ASP B 1 59 ? -4.595 -11.985 -49.350 1.000 47.248 59 ASP B C 1
ATOM 3396 O O . ASP B 1 59 ? -4.828 -12.869 -48.507 1.000 44.910 59 ASP B O 1
ATOM 3405 N N . GLN B 1 60 ? -4.446 -10.696 -49.029 1.000 45.437 60 GLN B N 1
ATOM 3406 C CA . GLN B 1 60 ? -4.610 -10.190 -47.636 1.000 45.627 60 GLN B CA 1
ATOM 3407 C C . GLN B 1 60 ? -5.959 -10.682 -47.083 1.000 41.678 60 GLN B C 1
ATOM 3408 O O . GLN B 1 60 ? -5.977 -11.201 -45.955 1.000 40.323 60 GLN B O 1
ATOM 3422 N N . LEU B 1 61 ? -7.028 -10.593 -47.883 1.000 42.038 61 LEU B N 1
ATOM 3423 C CA . LEU B 1 61 ? -8.414 -10.895 -47.452 1.000 40.288 61 LEU B CA 1
ATOM 3424 C C . LEU B 1 61 ? -8.528 -12.344 -46.991 1.000 39.126 61 LEU B C 1
ATOM 3425 O O . LEU B 1 61 ? -9.191 -12.568 -45.941 1.000 37.303 61 LEU B O 1
ATOM 3441 N N . THR B 1 62 ? -7.892 -13.270 -47.713 1.000 41.119 62 THR B N 1
ATOM 3442 C CA . THR B 1 62 ? -7.942 -14.731 -47.455 1.000 41.672 62 THR B CA 1
ATOM 3443 C C . THR B 1 62 ? -6.762 -15.219 -46.595 1.000 40.999 62 THR B C 1
ATOM 3444 O O . THR B 1 62 ? -6.685 -16.435 -46.394 1.000 43.868 62 THR B O 1
ATOM 3455 N N . SER B 1 63 ? -5.843 -14.373 -46.133 1.000 41.412 63 SER B N 1
ATOM 3456 C CA . SER B 1 63 ? -4.711 -14.832 -45.269 1.000 42.984 63 SER B CA 1
ATOM 3457 C C . SER B 1 63 ? -4.667 -14.072 -43.931 1.000 40.724 63 SER B C 1
ATOM 3458 O O . SER B 1 63 ? -4.059 -14.584 -43.006 1.000 38.935 63 SER B O 1
ATOM 3466 N N . ILE B 1 64 ? -5.296 -12.898 -43.809 1.000 39.120 64 ILE B N 1
ATOM 3467 C CA . ILE B 1 64 ? -5.268 -12.106 -42.542 1.000 37.175 64 ILE B CA 1
ATOM 3468 C C . ILE B 1 64 ? -6.564 -12.348 -41.757 1.000 33.554 64 ILE B C 1
ATOM 3469 O O . ILE B 1 64 ? -7.668 -12.187 -42.340 1.000 32.798 64 ILE B O 1
ATOM 3485 N N . SER B 1 65 ? -6.430 -12.676 -40.469 1.000 32.997 65 SER B N 1
ATOM 3486 C CA . SER B 1 65 ? -7.545 -13.028 -39.548 1.000 32.778 65 SER B CA 1
ATOM 3487 C C . SER B 1 65 ? -7.544 -12.162 -38.277 1.000 29.784 65 SER B C 1
ATOM 3488 O O . SER B 1 65 ? -6.460 -11.871 -37.741 1.000 28.791 65 SER B O 1
ATOM 3496 N N . ALA B 1 66 ? -8.743 -11.794 -37.821 1.000 28.873 66 ALA B N 1
ATOM 3497 C CA . ALA B 1 66 ? -9.050 -11.263 -36.470 1.000 27.174 66 ALA B CA 1
ATOM 3498 C C . ALA B 1 66 ? -8.141 -10.062 -36.144 1.000 25.954 66 ALA B C 1
ATOM 3499 O O . ALA B 1 66 ? -8.133 -9.092 -36.924 1.000 22.932 66 ALA B O 1
ATOM 3506 N N . GLN B 1 67 ? -7.399 -10.110 -35.040 1.000 25.494 67 GLN B N 1
ATOM 3507 C CA . GLN B 1 67 ? -6.575 -8.976 -34.556 1.000 25.923 67 GLN B CA 1
ATOM 3508 C C . GLN B 1 67 ? -5.433 -8.654 -35.539 1.000 27.834 67 GLN B C 1
ATOM 3509 O O . GLN B 1 67 ? -4.894 -7.539 -35.468 1.000 24.115 67 GLN B O 1
ATOM 3523 N N . ASN B 1 68 ? -5.103 -9.551 -36.463 1.000 28.137 68 ASN B N 1
ATOM 3524 C CA . ASN B 1 68 ? -4.006 -9.277 -37.426 1.000 31.829 68 ASN B CA 1
ATOM 3525 C C . ASN B 1 68 ? -4.454 -8.205 -38.431 1.000 30.167 68 ASN B C 1
ATOM 3526 O O . ASN B 1 68 ? -3.592 -7.673 -39.161 1.000 28.562 68 ASN B O 1
ATOM 3537 N N . TRP B 1 69 ? -5.726 -7.807 -38.417 1.000 28.287 69 TRP B N 1
ATOM 3538 C CA . TRP B 1 69 ? -6.173 -6.645 -39.216 1.000 26.582 69 TRP B CA 1
ATOM 3539 C C . TRP B 1 69 ? -5.719 -5.334 -38.570 1.000 26.675 69 TRP B C 1
ATOM 3540 O O . TRP B 1 69 ? -5.709 -4.308 -39.255 1.000 24.828 69 TRP B O 1
ATOM 3561 N N . LEU B 1 70 ? -5.370 -5.313 -37.294 1.000 26.591 70 LEU B N 1
ATOM 3562 C CA . LEU B 1 70 ? -5.131 -4.002 -36.626 1.000 24.333 70 LEU B CA 1
ATOM 3563 C C . LEU B 1 70 ? -3.999 -3.209 -37.295 1.000 26.723 70 LEU B C 1
ATOM 3564 O O . LEU B 1 70 ? -4.159 -2.019 -37.561 1.000 26.639 70 LEU B O 1
ATOM 3580 N N . PRO B 1 71 ? -2.841 -3.817 -37.633 1.000 29.652 71 PRO B N 1
ATOM 3581 C CA . PRO B 1 71 ? -1.794 -3.099 -38.373 1.000 33.274 71 PRO B CA 1
ATOM 3582 C C . PRO B 1 71 ? -2.155 -2.722 -39.820 1.000 33.760 71 PRO B C 1
ATOM 3583 O O . PRO B 1 71 ? -1.413 -1.994 -40.457 1.000 33.352 71 PRO B O 1
ATOM 3594 N N . VAL B 1 72 ? -3.284 -3.203 -40.323 1.000 31.404 72 VAL B N 1
ATOM 3595 C CA . VAL B 1 72 ? -3.802 -2.821 -41.667 1.000 30.164 72 VAL B CA 1
ATOM 3596 C C . VAL B 1 72 ? -4.781 -1.649 -41.510 1.000 27.773 72 VAL B C 1
ATOM 3597 O O . VAL B 1 72 ? -4.638 -0.645 -42.216 1.000 24.445 72 VAL B O 1
ATOM 3610 N N . PHE B 1 73 ? -5.739 -1.753 -40.590 1.000 25.099 73 PHE B N 1
ATOM 3611 C CA . PHE B 1 73 ? -6.695 -0.662 -40.289 1.000 23.653 73 PHE B CA 1
ATOM 3612 C C . PHE B 1 73 ? -5.987 0.588 -39.771 1.000 23.888 73 PHE B C 1
ATOM 3613 O O . PHE B 1 73 ? -6.476 1.683 -40.111 1.000 24.447 73 PHE B O 1
ATOM 3630 N N . LYS B 1 74 ? -4.940 0.454 -38.953 1.000 24.671 74 LYS B N 1
ATOM 3631 C CA . LYS B 1 74 ? -4.212 1.601 -38.334 1.000 26.218 74 LYS B CA 1
ATOM 3632 C C . LYS B 1 74 ? -5.234 2.638 -37.837 1.000 24.551 74 LYS B C 1
ATOM 3633 O O . LYS B 1 74 ? -5.141 3.826 -38.236 1.000 24.412 74 LYS B O 1
ATOM 3652 N N . PHE B 1 75 ? -6.174 2.194 -37.004 1.000 24.566 75 PHE B N 1
ATOM 3653 C CA . PHE B 1 75 ? -7.320 2.990 -36.517 1.000 23.548 75 PHE B CA 1
ATOM 3654 C C . PHE B 1 75 ? -6.817 4.329 -35.941 1.000 22.826 75 PHE B C 1
ATOM 3655 O O . PHE B 1 75 ? -7.416 5.352 -36.256 1.000 21.419 75 PHE B O 1
ATOM 3672 N N . ALA B 1 76 ? -5.712 4.357 -35.192 1.000 24.084 76 ALA B N 1
ATOM 3673 C CA . ALA B 1 76 ? -5.298 5.557 -34.430 1.000 24.921 76 ALA B CA 1
ATOM 3674 C C . ALA B 1 76 ? -4.619 6.568 -35.357 1.000 24.714 76 ALA B C 1
ATOM 3675 O O . ALA B 1 76 ? -4.351 7.682 -34.877 1.000 27.234 76 ALA B O 1
ATOM 3682 N N . GLU B 1 77 ? -4.340 6.227 -36.621 1.000 25.937 77 GLU B N 1
ATOM 3683 C CA . GLU B 1 77 ? -3.914 7.227 -37.649 1.000 27.222 77 GLU B CA 1
ATOM 3684 C C . GLU B 1 77 ? -5.142 7.960 -38.227 1.000 26.550 77 GLU B C 1
ATOM 3685 O O . GLU B 1 77 ? -4.974 8.998 -38.880 1.000 26.131 77 GLU B O 1
ATOM 3697 N N . GLY B 1 78 ? -6.335 7.433 -38.011 1.000 26.215 78 GLY B N 1
ATOM 3698 C CA . GLY B 1 78 ? -7.586 7.988 -38.565 1.000 28.020 78 GLY B CA 1
ATOM 3699 C C . GLY B 1 78 ? -8.135 9.118 -37.712 1.000 29.211 78 GLY B C 1
ATOM 3700 O O . GLY B 1 78 ? -7.459 9.519 -36.737 1.000 30.663 78 GLY B O 1
ATOM 3704 N N . ARG B 1 79 ? -9.307 9.630 -38.084 1.000 31.071 79 ARG B N 1
ATOM 3705 C CA . ARG B 1 79 ? -10.032 10.721 -37.374 1.000 32.393 79 ARG B CA 1
ATOM 3706 C C . ARG B 1 79 ? -10.867 10.071 -36.252 1.000 31.553 79 ARG B C 1
ATOM 3707 O O . ARG B 1 79 ? -11.345 8.931 -36.466 1.000 27.458 79 ARG B O 1
ATOM 3728 N N . MET B 1 80 ? -11.055 10.754 -35.115 1.000 27.932 80 MET B N 1
ATOM 3729 C CA . MET B 1 80 ? -11.994 10.322 -34.039 1.000 27.457 80 MET B CA 1
ATOM 3730 C C . MET B 1 80 ? -13.423 10.786 -34.348 1.000 27.328 80 MET B C 1
ATOM 3731 O O . MET B 1 80 ? -13.631 11.947 -34.729 1.000 27.295 80 MET B O 1
ATOM 3745 N N . TRP B 1 81 ? -14.403 9.983 -33.997 1.000 24.634 81 TRP B N 1
ATOM 3746 C CA . TRP B 1 81 ? -15.818 10.412 -34.035 1.000 24.088 81 TRP B CA 1
ATOM 3747 C C . TRP B 1 81 ? -16.034 11.450 -32.929 1.000 24.115 81 TRP B C 1
ATOM 3748 O O . TRP B 1 81 ? -15.536 11.225 -31.787 1.000 24.176 81 TRP B O 1
ATOM 3769 N N . ASP B 1 82 ? -16.703 12.546 -33.298 1.000 25.645 82 ASP B N 1
ATOM 3770 C CA . ASP B 1 82 ? -16.984 13.713 -32.423 1.000 27.161 82 ASP B CA 1
ATOM 3771 C C . ASP B 1 82 ? -18.193 13.409 -31.530 1.000 24.199 82 ASP B C 1
ATOM 3772 O O . ASP B 1 82 ? -18.471 14.249 -30.669 1.000 25.633 82 ASP B O 1
ATOM 3781 N N . GLY B 1 83 ? -18.867 12.269 -31.722 1.000 23.073 83 GLY B N 1
ATOM 3782 C CA . GLY B 1 83 ? -20.006 11.848 -30.889 1.000 23.345 83 GLY B CA 1
ATOM 3783 C C . GLY B 1 83 ? -21.322 12.447 -31.356 1.000 25.831 83 GLY B C 1
ATOM 3784 O O . GLY B 1 83 ? -22.348 12.117 -30.754 1.000 24.215 83 GLY B O 1
ATOM 3788 N N . ARG B 1 84 ? -21.315 13.274 -32.401 1.000 27.367 84 ARG B N 1
ATOM 3789 C CA . ARG B 1 84 ? -22.518 14.061 -32.811 1.000 31.633 84 ARG B CA 1
ATOM 3790 C C . ARG B 1 84 ? -22.820 13.845 -34.295 1.000 31.564 84 ARG B C 1
ATOM 3791 O O . ARG B 1 84 ? -23.997 13.637 -34.618 1.000 33.611 84 ARG B O 1
ATOM 3812 N N . ASN B 1 85 ? -21.812 13.904 -35.170 1.000 29.683 85 ASN B N 1
ATOM 3813 C CA . ASN B 1 85 ? -22.049 14.008 -36.638 1.000 31.593 85 ASN B CA 1
ATOM 3814 C C . ASN B 1 85 ? -22.066 12.618 -37.261 1.000 27.804 85 ASN B C 1
ATOM 3815 O O . ASN B 1 85 ? -21.681 11.656 -36.586 1.000 24.452 85 ASN B O 1
ATOM 3826 N N . SER B 1 86 ? -22.488 12.549 -38.519 1.000 28.051 86 SER B N 1
ATOM 3827 C CA . SER B 1 86 ? -22.566 11.292 -39.294 1.000 28.669 86 SER B CA 1
ATOM 3828 C C . SER B 1 86 ? -21.164 10.746 -39.489 1.000 27.856 86 SER B C 1
ATOM 3829 O O . SER B 1 86 ? -20.240 11.538 -39.681 1.000 27.604 86 SER B O 1
ATOM 3837 N N . LEU B 1 87 ? -21.039 9.431 -39.397 1.000 28.145 87 LEU B N 1
ATOM 3838 C CA . LEU B 1 87 ? -19.845 8.665 -39.813 1.000 27.795 87 LEU B CA 1
ATOM 3839 C C . LEU B 1 87 ? -19.814 8.555 -41.337 1.000 29.120 87 LEU B C 1
ATOM 3840 O O . LEU B 1 87 ? -20.843 8.625 -41.995 1.000 29.007 87 LEU B O 1
ATOM 3856 N N . PRO B 1 88 ? -18.631 8.453 -41.983 1.000 31.219 88 PRO B N 1
ATOM 3857 C CA . PRO B 1 88 ? -18.588 8.274 -43.433 1.000 31.644 88 PRO B CA 1
ATOM 3858 C C . PRO B 1 88 ? -19.073 6.861 -43.795 1.000 33.196 88 PRO B C 1
ATOM 3859 O O . PRO B 1 88 ? -18.540 5.900 -43.289 1.000 29.673 88 PRO B O 1
ATOM 3870 N N . GLY B 1 89 ? -20.103 6.772 -44.643 1.000 34.683 89 GLY B N 1
ATOM 3871 C CA . GLY B 1 89 ? -20.708 5.483 -45.021 1.000 35.558 89 GLY B CA 1
ATOM 3872 C C . GLY B 1 89 ? -19.668 4.517 -45.562 1.000 32.921 89 GLY B C 1
ATOM 3873 O O . GLY B 1 89 ? -18.809 4.937 -46.350 1.000 34.967 89 GLY B O 1
ATOM 3877 N N . GLY B 1 90 ? -19.725 3.265 -45.121 1.000 30.158 90 GLY B N 1
ATOM 3878 C CA . GLY B 1 90 ? -18.897 2.156 -45.622 1.000 30.380 90 GLY B CA 1
ATOM 3879 C C . GLY B 1 90 ? -17.537 2.067 -44.956 1.000 30.010 90 GLY B C 1
ATOM 3880 O O . GLY B 1 90 ? -16.809 1.109 -45.281 1.000 29.056 90 GLY B O 1
ATOM 3884 N N . LYS B 1 91 ? -17.196 3.003 -44.060 1.000 29.153 91 LYS B N 1
ATOM 3885 C CA . LYS B 1 91 ? -15.834 3.095 -43.460 1.000 29.125 91 LYS B CA 1
ATOM 3886 C C . LYS B 1 91 ? -15.773 2.183 -42.234 1.000 27.712 91 LYS B C 1
ATOM 3887 O O . LYS B 1 91 ? -16.832 1.852 -41.678 1.000 23.688 91 LYS B O 1
ATOM 3906 N N . ALA B 1 92 ? -14.566 1.732 -41.911 1.000 24.340 92 ALA B N 1
ATOM 3907 C CA . ALA B 1 92 ? -14.290 0.835 -40.776 1.000 25.775 92 ALA B CA 1
ATOM 3908 C C . ALA B 1 92 ? -14.133 1.707 -39.538 1.000 23.680 92 ALA B C 1
ATOM 3909 O O . ALA B 1 92 ? -13.297 2.649 -39.578 1.000 24.222 92 ALA B O 1
ATOM 3916 N N . ILE B 1 93 ? -14.884 1.377 -38.496 1.000 21.969 93 ILE B N 1
ATOM 3917 C CA . ILE B 1 93 ? -14.909 2.076 -37.183 1.000 21.285 93 ILE B CA 1
ATOM 3918 C C . ILE B 1 93 ? -14.242 1.172 -36.135 1.000 21.282 93 ILE B C 1
ATOM 3919 O O . ILE B 1 93 ? -14.740 0.029 -35.920 1.000 22.131 93 ILE B O 1
ATOM 3935 N N . GLY B 1 94 ? -13.171 1.668 -35.491 1.000 20.853 94 GLY B N 1
ATOM 3936 C CA . GLY B 1 94 ? -12.447 0.961 -34.424 1.000 19.874 94 GLY B CA 1
ATOM 3937 C C . GLY B 1 94 ? -12.782 1.522 -33.047 1.000 21.295 94 GLY B C 1
ATOM 3938 O O . GLY B 1 94 ? -12.911 2.776 -32.906 1.000 20.221 94 GLY B O 1
ATOM 3942 N N . PHE B 1 95 ? -12.931 0.643 -32.056 1.000 19.665 95 PHE B N 1
ATOM 3943 C CA . PHE B 1 95 ? -13.166 0.999 -30.634 1.000 18.168 95 PHE B CA 1
ATOM 3944 C C . PHE B 1 95 ? -11.979 0.512 -29.818 1.000 17.993 95 PHE B C 1
ATOM 3945 O O . PHE B 1 95 ? -11.642 -0.684 -29.863 1.000 20.937 95 PHE B O 1
ATOM 3962 N N . CYS B 1 96 ? -11.371 1.421 -29.065 1.000 18.781 96 CYS B N 1
ATOM 3963 C CA . CYS B 1 96 ? -10.239 1.098 -28.180 1.000 18.867 96 CYS B CA 1
ATOM 3964 C C . CYS B 1 96 ? -10.476 1.677 -26.797 1.000 18.865 96 CYS B C 1
ATOM 3965 O O . CYS B 1 96 ? -10.993 2.823 -26.638 1.000 18.638 96 CYS B O 1
ATOM 3973 N N . ARG B 1 97 ? -9.986 0.935 -25.825 1.000 20.895 97 ARG B N 1
ATOM 3974 C CA . ARG B 1 97 ? -9.804 1.461 -24.468 1.000 24.743 97 ARG B CA 1
ATOM 3975 C C . ARG B 1 97 ? -8.752 2.555 -24.563 1.000 21.348 97 ARG B C 1
ATOM 3976 O O . ARG B 1 97 ? -7.682 2.311 -25.205 1.000 21.620 97 ARG B O 1
ATOM 3997 N N . VAL B 1 98 ? -9.028 3.690 -23.931 1.000 21.145 98 VAL B N 1
ATOM 3998 C CA . VAL B 1 98 ? -8.083 4.836 -23.886 1.000 22.192 98 VAL B CA 1
ATOM 3999 C C . VAL B 1 98 ? -6.717 4.336 -23.417 1.000 22.864 98 VAL B C 1
ATOM 4000 O O . VAL B 1 98 ? -5.696 4.701 -24.089 1.000 22.225 98 VAL B O 1
ATOM 4013 N N . LYS B 1 99 ? -6.679 3.661 -22.259 1.000 25.550 99 LYS B N 1
ATOM 4014 C CA . LYS B 1 99 ? -5.421 3.181 -21.612 1.000 30.708 99 LYS B CA 1
ATOM 4015 C C . LYS B 1 99 ? -4.797 2.148 -22.556 1.000 28.916 99 LYS B C 1
ATOM 4016 O O . LYS B 1 99 ? -5.430 1.133 -22.842 1.000 25.966 99 LYS B O 1
ATOM 4035 N N . GLY B 1 100 ? -3.672 2.498 -23.152 1.000 30.086 100 GLY B N 1
ATOM 4036 C CA . GLY B 1 100 ? -2.936 1.646 -24.107 1.000 30.103 100 GLY B CA 1
ATOM 4037 C C . GLY B 1 100 ? -3.499 1.682 -25.508 1.000 27.682 100 GLY B C 1
ATOM 4038 O O . GLY B 1 100 ? -2.982 0.919 -26.338 1.000 23.985 100 GLY B O 1
ATOM 4042 N N . MET B 1 101 ? -4.553 2.471 -25.784 1.000 22.209 101 MET B N 1
ATOM 4043 C CA . MET B 1 101 ? -5.129 2.515 -27.153 1.000 21.328 101 MET B CA 1
ATOM 4044 C C . MET B 1 101 ? -5.449 1.069 -27.591 1.000 22.182 101 MET B C 1
ATOM 4045 O O . MET B 1 101 ? -5.119 0.683 -28.743 1.000 23.069 101 MET B O 1
ATOM 4059 N N . GLU B 1 102 ? -6.054 0.287 -26.703 1.000 19.575 102 GLU B N 1
ATOM 4060 C CA . GLU B 1 102 ? -6.245 -1.192 -26.909 1.000 22.612 102 GLU B CA 1
ATOM 4061 C C . GLU B 1 102 ? -7.568 -1.472 -27.634 1.000 20.817 102 GLU B C 1
ATOM 4062 O O . GLU B 1 102 ? -8.642 -1.421 -26.970 1.000 19.302 102 GLU B O 1
ATOM 4074 N N . PHE B 1 103 ? -7.499 -1.703 -28.945 1.000 19.738 103 PHE B N 1
ATOM 4075 C CA . PHE B 1 103 ? -8.674 -1.946 -29.826 1.000 21.039 103 PHE B CA 1
ATOM 4076 C C . PHE B 1 103 ? -9.299 -3.292 -29.469 1.000 21.826 103 PHE B C 1
ATOM 4077 O O . PHE B 1 103 ? -8.565 -4.320 -29.304 1.000 23.403 103 PHE B O 1
ATOM 4094 N N . PHE B 1 104 ? -10.615 -3.280 -29.260 1.000 19.859 104 PHE B N 1
ATOM 4095 C CA . PHE B 1 104 ? -11.350 -4.486 -28.826 1.000 22.387 104 PHE B CA 1
ATOM 4096 C C . PHE B 1 104 ? -12.537 -4.776 -29.736 1.000 20.999 104 PHE B C 1
ATOM 4097 O O . PHE B 1 104 ? -13.124 -5.847 -29.570 1.000 21.423 104 PHE B O 1
ATOM 4114 N N . HIS B 1 105 ? -12.878 -3.870 -30.648 1.000 20.086 105 HIS B N 1
ATOM 4115 C CA . HIS B 1 105 ? -14.037 -4.060 -31.543 1.000 18.760 105 HIS B CA 1
ATOM 4116 C C . HIS B 1 105 ? -13.857 -3.236 -32.804 1.000 17.818 105 HIS B C 1
ATOM 4117 O O . HIS B 1 105 ? -13.172 -2.190 -32.759 1.000 18.906 105 HIS B O 1
ATOM 4132 N N . ALA B 1 106 ? -14.526 -3.662 -33.875 1.000 18.946 106 ALA B N 1
ATOM 4133 C CA . ALA B 1 106 ? -14.608 -2.938 -35.156 1.000 19.349 106 ALA B CA 1
ATOM 4134 C C . ALA B 1 106 ? -16.001 -3.117 -35.749 1.000 22.071 106 ALA B C 1
ATOM 4135 O O . ALA B 1 106 ? -16.641 -4.185 -35.526 1.000 22.967 106 ALA B O 1
ATOM 4142 N N . ALA B 1 107 ? -16.399 -2.144 -36.558 1.000 21.467 107 ALA B N 1
ATOM 4143 C CA . ALA B 1 107 ? -17.747 -2.076 -37.137 1.000 19.830 107 ALA B CA 1
ATOM 4144 C C . ALA B 1 107 ? -17.651 -1.378 -38.482 1.000 24.565 107 ALA B C 1
ATOM 4145 O O . ALA B 1 107 ? -16.530 -0.935 -38.874 1.000 26.488 107 ALA B O 1
ATOM 4152 N N . VAL B 1 108 ? -18.787 -1.322 -39.172 1.000 23.513 108 VAL B N 1
ATOM 4153 C CA . VAL B 1 108 ? -18.893 -0.626 -40.474 1.000 24.627 108 VAL B CA 1
ATOM 4154 C C . VAL B 1 108 ? -19.988 0.435 -40.347 1.000 23.244 108 VAL B C 1
ATOM 4155 O O . VAL B 1 108 ? -21.085 0.093 -39.863 1.000 24.153 108 VAL B O 1
ATOM 4168 N N . ALA B 1 109 ? -19.685 1.674 -40.747 1.000 22.748 109 ALA B N 1
ATOM 4169 C CA . ALA B 1 109 ? -20.655 2.794 -40.801 1.000 24.467 109 ALA B CA 1
ATOM 4170 C C . ALA B 1 109 ? -21.678 2.480 -41.895 1.000 25.288 109 ALA B C 1
ATOM 4171 O O . ALA B 1 109 ? -21.241 2.141 -42.999 1.000 26.231 109 ALA B O 1
ATOM 4178 N N . VAL B 1 110 ? -22.975 2.640 -41.632 1.000 26.299 110 VAL B N 1
ATOM 4179 C CA . VAL B 1 110 ? -24.025 2.261 -42.624 1.000 27.548 110 VAL B CA 1
ATOM 4180 C C . VAL B 1 110 ? -24.924 3.445 -42.937 1.000 29.539 110 VAL B C 1
ATOM 4181 O O . VAL B 1 110 ? -25.889 3.217 -43.675 1.000 30.409 110 VAL B O 1
ATOM 4194 N N . GLY B 1 111 ? -24.594 4.640 -42.444 1.000 29.163 111 GLY B N 1
ATOM 4195 C CA . GLY B 1 111 ? -25.399 5.854 -42.601 1.000 30.741 111 GLY B CA 1
ATOM 4196 C C . GLY B 1 111 ? -25.733 6.496 -41.267 1.000 31.382 111 GLY B C 1
ATOM 4197 O O . GLY B 1 111 ? -26.030 5.777 -40.299 1.000 30.205 111 GLY B O 1
ATOM 4201 N N . GLY B 1 112 ? -25.714 7.829 -41.226 1.000 31.380 112 GLY B N 1
ATOM 4202 C CA . GLY B 1 112 ? -25.907 8.584 -39.980 1.000 28.866 112 GLY B CA 1
ATOM 4203 C C . GLY B 1 112 ? -24.881 8.112 -38.984 1.000 25.315 112 GLY B C 1
ATOM 4204 O O . GLY B 1 112 ? -23.700 7.966 -39.356 1.000 25.303 112 GLY B O 1
ATOM 4208 N N . THR B 1 113 ? -25.301 7.848 -37.757 1.000 24.916 113 THR B N 1
ATOM 4209 C CA . THR B 1 113 ? -24.398 7.416 -36.665 1.000 25.465 113 THR B CA 1
ATOM 4210 C C . THR B 1 113 ? -24.616 5.923 -36.392 1.000 23.453 113 THR B C 1
ATOM 4211 O O . THR B 1 113 ? -24.234 5.458 -35.316 1.000 23.043 113 THR B O 1
ATOM 4222 N N . GLU B 1 114 ? -25.222 5.211 -37.340 1.000 24.621 114 GLU B N 1
ATOM 4223 C CA . GLU B 1 114 ? -25.499 3.763 -37.225 1.000 25.400 114 GLU B CA 1
ATOM 4224 C C . GLU B 1 114 ? -24.341 2.934 -37.767 1.000 21.723 114 GLU B C 1
ATOM 4225 O O . GLU B 1 114 ? -23.704 3.297 -38.798 1.000 25.525 114 GLU B O 1
ATOM 4237 N N . ILE B 1 115 ? -24.069 1.832 -37.076 1.000 23.385 115 ILE B N 1
ATOM 4238 C CA . ILE B 1 115 ? -23.058 0.841 -37.530 1.000 21.457 115 ILE B CA 1
ATOM 4239 C C . ILE B 1 115 ? -23.701 -0.539 -37.603 1.000 21.952 115 ILE B C 1
ATOM 4240 O O . ILE B 1 115 ? -24.702 -0.772 -36.907 1.000 20.556 115 ILE B O 1
ATOM 4256 N N . ARG B 1 116 ? -23.064 -1.429 -38.365 1.000 20.643 116 ARG B N 1
ATOM 4257 C CA . ARG B 1 116 ? -23.267 -2.882 -38.288 1.000 20.799 116 ARG B CA 1
ATOM 4258 C C . ARG B 1 116 ? -21.941 -3.542 -37.909 1.000 22.288 116 ARG B C 1
ATOM 4259 O O . ARG B 1 116 ? -20.826 -3.038 -38.333 1.000 22.280 116 ARG B O 1
ATOM 4280 N N . ALA B 1 117 ? -22.045 -4.636 -37.145 1.000 21.926 117 ALA B N 1
ATOM 4281 C CA . ALA B 1 117 ? -20.883 -5.425 -36.686 1.000 21.198 117 ALA B CA 1
ATOM 4282 C C . ALA B 1 117 ? -21.318 -6.792 -36.202 1.000 24.297 117 ALA B C 1
ATOM 4283 O O . ALA B 1 117 ? -22.565 -7.049 -36.088 1.000 23.346 117 ALA B O 1
ATOM 4290 N N . ILE B 1 118 ? -20.328 -7.619 -35.894 1.000 22.484 118 ILE B N 1
ATOM 4291 C CA . ILE B 1 118 ? -20.559 -8.909 -35.192 1.000 26.904 118 ILE B CA 1
ATOM 4292 C C . ILE B 1 118 ? -19.662 -8.969 -33.965 1.000 25.348 118 ILE B C 1
ATOM 4293 O O . ILE B 1 118 ? -18.634 -8.250 -33.927 1.000 25.292 118 ILE B O 1
ATOM 4309 N N . ASN B 1 119 ? -20.095 -9.756 -32.986 1.000 27.654 119 ASN B N 1
ATOM 4310 C CA . ASN B 1 119 ? -19.263 -10.182 -31.841 1.000 30.763 119 ASN B CA 1
ATOM 4311 C C . ASN B 1 119 ? -18.893 -8.975 -30.974 1.000 27.923 119 ASN B C 1
ATOM 4312 O O . ASN B 1 119 ? -17.859 -9.062 -30.330 1.000 28.696 119 ASN B O 1
ATOM 4323 N N . GLY B 1 120 ? -19.716 -7.922 -30.925 1.000 25.810 120 GLY B N 1
ATOM 4324 C CA . GLY B 1 120 ? -19.415 -6.724 -30.120 1.000 25.326 120 GLY B CA 1
ATOM 4325 C C . GLY B 1 120 ? -20.446 -6.349 -29.061 1.000 26.810 120 GLY B C 1
ATOM 4326 O O . GLY B 1 120 ? -20.340 -5.187 -28.542 1.000 23.848 120 GLY B O 1
ATOM 4330 N N . GLY B 1 121 ? -21.355 -7.254 -28.672 1.000 26.476 121 GLY B N 1
ATOM 4331 C CA . GLY B 1 121 ? -22.381 -6.940 -27.653 1.000 27.093 121 GLY B CA 1
ATOM 4332 C C . GLY B 1 121 ? -23.124 -5.643 -27.956 1.000 27.761 121 GLY B C 1
ATOM 4333 O O . GLY B 1 121 ? -23.743 -5.517 -29.051 1.000 26.937 121 GLY B O 1
ATOM 4337 N N . LEU B 1 122 ? -23.109 -4.694 -27.019 1.000 26.407 122 LEU B N 1
ATOM 4338 C CA . LEU B 1 122 ? -23.775 -3.379 -27.155 1.000 27.475 122 LEU B CA 1
ATOM 4339 C C . LEU B 1 122 ? -23.330 -2.730 -28.456 1.000 24.010 122 LEU B C 1
ATOM 4340 O O . LEU B 1 122 ? -24.084 -1.895 -28.948 1.000 24.159 122 LEU B O 1
ATOM 4356 N N . LEU B 1 123 ? -22.083 -2.946 -28.887 1.000 20.974 123 LEU B N 1
ATOM 4357 C CA . LEU B 1 123 ? -21.543 -2.238 -30.073 1.000 21.423 123 LEU B CA 1
ATOM 4358 C C . LEU B 1 123 ? -21.681 -3.075 -31.350 1.000 20.536 123 LEU B C 1
ATOM 4359 O O . LEU B 1 123 ? -21.037 -2.706 -32.346 1.000 23.758 123 LEU B O 1
ATOM 4375 N N . GLY B 1 124 ? -22.523 -4.104 -31.346 1.000 23.693 124 GLY B N 1
ATOM 4376 C CA . GLY B 1 124 ? -22.912 -4.852 -32.557 1.000 26.847 124 GLY B CA 1
ATOM 4377 C C . GLY B 1 124 ? -22.779 -6.341 -32.346 1.000 33.953 124 GLY B C 1
ATOM 4378 O O . GLY B 1 124 ? -21.669 -6.862 -32.530 1.000 35.866 124 GLY B O 1
ATOM 4382 N N . ALA B 1 125 ? -23.881 -6.990 -31.984 1.000 30.471 125 ALA B N 1
ATOM 4383 C CA . ALA B 1 125 ? -23.964 -8.420 -31.616 1.000 37.845 125 ALA B CA 1
ATOM 4384 C C . ALA B 1 125 ? -24.027 -9.265 -32.896 1.000 36.244 125 ALA B C 1
ATOM 4385 O O . ALA B 1 125 ? -23.261 -10.265 -33.020 1.000 38.996 125 ALA B O 1
ATOM 4392 N N . GLY B 1 126 ? -24.861 -8.829 -33.836 1.000 34.405 126 GLY B N 1
ATOM 4393 C CA . GLY B 1 126 ? -25.037 -9.463 -35.157 1.000 34.252 126 GLY B CA 1
ATOM 4394 C C . GLY B 1 126 ? -25.234 -8.448 -36.267 1.000 31.468 126 GLY B C 1
ATOM 4395 O O . GLY B 1 126 ? -25.704 -7.292 -36.011 1.000 30.032 126 GLY B O 1
ATOM 4399 N N . TRP B 1 127 ? -24.915 -8.865 -37.480 1.000 27.723 127 TRP B N 1
ATOM 4400 C CA . TRP B 1 127 ? -24.898 -7.986 -38.665 1.000 28.533 127 TRP B CA 1
ATOM 4401 C C . TRP B 1 127 ? -26.286 -7.391 -38.907 1.000 27.793 127 TRP B C 1
ATOM 4402 O O . TRP B 1 127 ? -26.324 -6.294 -39.497 1.000 26.818 127 TRP B O 1
ATOM 4423 N N . LEU B 1 128 ? -27.359 -8.103 -38.512 1.000 29.733 128 LEU B N 1
ATOM 4424 C CA . LEU B 1 128 ? -28.771 -7.736 -38.807 1.000 32.592 128 LEU B CA 1
ATOM 4425 C C . LEU B 1 128 ? -29.386 -7.005 -37.600 1.000 33.574 128 LEU B C 1
ATOM 4426 O O . LEU B 1 128 ? -30.616 -6.783 -37.600 1.000 32.032 128 LEU B O 1
ATOM 4442 N N . HIS B 1 129 ? -28.570 -6.607 -36.623 1.000 30.142 129 HIS B N 1
ATOM 4443 C CA . HIS B 1 129 ? -29.011 -5.831 -35.434 1.000 32.217 129 HIS B CA 1
ATOM 4444 C C . HIS B 1 129 ? -28.162 -4.567 -35.371 1.000 30.229 129 HIS B C 1
ATOM 4445 O O . HIS B 1 129 ? -27.169 -4.494 -34.648 1.000 28.869 129 HIS B O 1
ATOM 4460 N N . PRO B 1 130 ? -28.457 -3.553 -36.211 1.000 28.690 130 PRO B N 1
ATOM 4461 C CA . PRO B 1 130 ? -27.635 -2.345 -36.222 1.000 28.234 130 PRO B CA 1
ATOM 4462 C C . PRO B 1 130 ? -27.633 -1.626 -34.865 1.000 26.024 130 PRO B C 1
ATOM 4463 O O . PRO B 1 130 ? -28.522 -1.839 -34.037 1.000 25.456 130 PRO B O 1
ATOM 4474 N N . VAL B 1 131 ? -26.607 -0.799 -34.670 1.000 25.167 131 VAL B N 1
ATOM 4475 C CA . VAL B 1 131 ? -26.393 -0.012 -33.433 1.000 24.630 131 VAL B CA 1
ATOM 4476 C C . VAL B 1 131 ? -26.275 1.445 -33.855 1.000 23.565 131 VAL B C 1
ATOM 4477 O O . VAL B 1 131 ? -25.513 1.726 -34.776 1.000 23.951 131 VAL B O 1
ATOM 4490 N N . ASP B 1 132 ? -26.999 2.323 -33.175 1.000 22.152 132 ASP B N 1
ATOM 4491 C CA . ASP B 1 132 ? -26.852 3.791 -33.313 1.000 21.922 132 ASP B CA 1
ATOM 4492 C C . ASP B 1 132 ? -25.900 4.261 -32.203 1.000 21.233 132 ASP B C 1
ATOM 4493 O O . ASP B 1 132 ? -26.288 4.256 -31.027 1.000 23.319 132 ASP B O 1
ATOM 4502 N N . LEU B 1 133 ? -24.671 4.632 -32.545 1.000 22.149 133 LEU B N 1
ATOM 4503 C CA . LEU B 1 133 ? -23.691 5.066 -31.517 1.000 23.174 133 LEU B CA 1
ATOM 4504 C C . LEU B 1 133 ? -24.187 6.288 -30.724 1.000 21.937 133 LEU B C 1
ATOM 4505 O O . LEU B 1 133 ? -23.743 6.425 -29.581 1.000 22.596 133 LEU B O 1
ATOM 4521 N N . ARG B 1 134 ? -25.005 7.170 -31.314 1.000 23.165 134 ARG B N 1
ATOM 4522 C CA . ARG B 1 134 ? -25.577 8.381 -30.639 1.000 25.965 134 ARG B CA 1
ATOM 4523 C C . ARG B 1 134 ? -26.505 7.944 -29.492 1.000 23.876 134 ARG B C 1
ATOM 4524 O O . ARG B 1 134 ? -26.784 8.781 -28.604 1.000 23.944 134 ARG B O 1
ATOM 4545 N N . LYS B 1 135 ? -26.989 6.700 -29.524 1.000 23.769 135 LYS B N 1
ATOM 4546 C CA . LYS B 1 135 ? -27.928 6.154 -28.497 1.000 26.824 135 LYS B CA 1
ATOM 4547 C C . LYS B 1 135 ? -27.172 5.348 -27.428 1.000 23.487 135 LYS B C 1
ATOM 4548 O O . LYS B 1 135 ? -27.724 5.192 -26.332 1.000 23.317 135 LYS B O 1
ATOM 4567 N N . VAL B 1 136 ? -25.948 4.891 -27.714 1.000 24.275 136 VAL B N 1
ATOM 4568 C CA . VAL B 1 136 ? -25.138 4.034 -26.799 1.000 25.942 136 VAL B CA 1
ATOM 4569 C C . VAL B 1 136 ? -23.986 4.848 -26.192 1.000 23.533 136 VAL B C 1
ATOM 4570 O O . VAL B 1 136 ? -23.790 4.789 -24.968 1.000 22.955 136 VAL B O 1
ATOM 4583 N N . LEU B 1 137 ? -23.222 5.549 -27.024 1.000 21.551 137 LEU B N 1
ATOM 4584 C CA . LEU B 1 137 ? -22.090 6.403 -26.568 1.000 22.748 137 LEU B CA 1
ATOM 4585 C C . LEU B 1 137 ? -22.581 7.845 -26.394 1.000 22.148 137 LEU B C 1
ATOM 4586 O O . LEU B 1 137 ? -22.414 8.668 -27.301 1.000 26.087 137 LEU B O 1
ATOM 4602 N N . THR B 1 138 ? -23.217 8.113 -25.264 1.000 24.143 138 THR B N 1
ATOM 4603 C CA . THR B 1 138 ? -23.992 9.341 -24.970 1.000 24.323 138 THR B CA 1
ATOM 4604 C C . THR B 1 138 ? -23.210 10.266 -24.029 1.000 24.627 138 THR B C 1
ATOM 4605 O O . THR B 1 138 ? -23.602 11.443 -23.912 1.000 26.894 138 THR B O 1
ATOM 4616 N N . GLN B 1 139 ? -22.210 9.752 -23.312 1.000 24.565 139 GLN B N 1
ATOM 4617 C CA . GLN B 1 139 ? -21.435 10.535 -22.320 1.000 25.417 139 GLN B CA 1
ATOM 4618 C C . GLN B 1 139 ? -20.018 10.694 -22.854 1.000 25.652 139 GLN B C 1
ATOM 4619 O O . GLN B 1 139 ? -19.223 9.766 -22.727 1.000 21.416 139 GLN B O 1
ATOM 4633 N N . LYS B 1 140 ? -19.730 11.867 -23.404 1.000 26.103 140 LYS B N 1
ATOM 4634 C CA . LYS B 1 140 ? -18.408 12.165 -23.995 1.000 25.191 140 LYS B CA 1
ATOM 4635 C C . LYS B 1 140 ? -17.573 12.841 -22.907 1.000 25.070 140 LYS B C 1
ATOM 4636 O O . LYS B 1 140 ? -18.084 13.749 -22.250 1.000 25.890 140 LYS B O 1
ATOM 4655 N N . ASN B 1 141 ? -16.358 12.366 -22.682 1.000 23.980 141 ASN B N 1
ATOM 4656 C CA . ASN B 1 141 ? -15.431 12.900 -21.672 1.000 24.211 141 ASN B CA 1
ATOM 4657 C C . ASN B 1 141 ? -14.710 14.101 -22.281 1.000 26.013 141 ASN B C 1
ATOM 4658 O O . ASN B 1 141 ? -14.656 14.241 -23.492 1.000 24.442 141 ASN B O 1
ATOM 4669 N N . PRO B 1 142 ? -14.108 14.995 -21.480 1.000 30.635 142 PRO B N 1
ATOM 4670 C CA . PRO B 1 142 ? -13.308 16.099 -22.034 1.000 33.311 142 PRO B CA 1
ATOM 4671 C C . PRO B 1 142 ? -12.219 15.678 -23.045 1.000 31.813 142 PRO B C 1
ATOM 4672 O O . PRO B 1 142 ? -12.102 16.352 -24.047 1.000 29.989 142 PRO B O 1
ATOM 4683 N N . ASP B 1 143 ? -11.545 14.540 -22.836 1.000 29.878 143 ASP B N 1
ATOM 4684 C CA . ASP B 1 143 ? -10.465 14.025 -23.734 1.000 29.633 143 ASP B CA 1
ATOM 4685 C C . ASP B 1 143 ? -11.044 13.451 -25.042 1.000 29.204 143 ASP B C 1
ATOM 4686 O O . ASP B 1 143 ? -10.253 13.021 -25.907 1.000 29.970 143 ASP B O 1
ATOM 4695 N N . GLY B 1 144 ? -12.368 13.394 -25.195 1.000 24.043 144 GLY B N 1
ATOM 4696 C CA . GLY B 1 144 ? -13.002 12.980 -26.462 1.000 23.297 144 GLY B CA 1
ATOM 4697 C C . GLY B 1 144 ? -13.365 11.499 -26.478 1.000 23.402 144 GLY B C 1
ATOM 4698 O O . GLY B 1 144 ? -13.945 11.051 -27.488 1.000 22.556 144 GLY B O 1
ATOM 4702 N N . SER B 1 145 ? -13.030 10.774 -25.399 1.000 22.725 145 SER B N 1
ATOM 4703 C CA . SER B 1 145 ? -13.445 9.379 -25.143 1.000 22.215 145 SER B CA 1
ATOM 4704 C C . SER B 1 145 ? -14.925 9.375 -24.769 1.000 22.110 145 SER B C 1
ATOM 4705 O O . SER B 1 145 ? -15.489 10.445 -24.463 1.000 23.055 145 SER B O 1
ATOM 4713 N N . PHE B 1 146 ? -15.513 8.187 -24.756 1.000 21.586 146 PHE B N 1
ATOM 4714 C CA . PHE B 1 146 ? -16.904 7.955 -24.326 1.000 20.665 146 PHE B CA 1
ATOM 4715 C C . PHE B 1 146 ? -16.910 6.940 -23.186 1.000 21.984 146 PHE B C 1
ATOM 4716 O O . PHE B 1 146 ? -16.116 5.973 -23.185 1.000 21.710 146 PHE B O 1
ATOM 4733 N N . LYS B 1 147 ? -17.840 7.113 -22.259 1.000 21.957 147 LYS B N 1
ATOM 4734 C CA . LYS B 1 147 ? -18.057 6.094 -21.202 1.000 22.938 147 LYS B CA 1
ATOM 4735 C C . LYS B 1 147 ? -18.664 4.862 -21.852 1.000 21.349 147 LYS B C 1
ATOM 4736 O O . LYS B 1 147 ? -19.624 4.974 -22.665 1.000 21.921 147 LYS B O 1
ATOM 4755 N N . TYR B 1 148 ? -18.110 3.714 -21.525 1.000 21.139 148 TYR B N 1
ATOM 4756 C CA . TYR B 1 148 ? -18.598 2.416 -22.057 1.000 22.166 148 TYR B CA 1
ATOM 4757 C C . TYR B 1 148 ? -18.186 1.323 -21.070 1.000 24.072 148 TYR B C 1
ATOM 4758 O O . TYR B 1 148 ? -16.970 1.182 -20.803 1.000 22.967 148 TYR B O 1
ATOM 4776 N N . ASP B 1 149 ? -19.165 0.597 -20.530 1.000 26.519 149 ASP B N 1
ATOM 4777 C CA . ASP B 1 149 ? -18.926 -0.629 -19.722 1.000 28.052 149 ASP B CA 1
ATOM 4778 C C . ASP B 1 149 ? -17.970 -0.290 -18.573 1.000 33.240 149 ASP B C 1
ATOM 4779 O O . ASP B 1 149 ? -17.039 -1.070 -18.323 1.000 31.104 149 ASP B O 1
ATOM 4788 N N . GLY B 1 150 ? -18.183 0.854 -17.914 1.000 32.103 150 GLY B N 1
ATOM 4789 C CA . GLY B 1 150 ? -17.441 1.252 -16.710 1.000 32.313 150 GLY B CA 1
ATOM 4790 C C . GLY B 1 150 ? -16.058 1.763 -17.060 1.000 29.392 150 GLY B C 1
ATOM 4791 O O . GLY B 1 150 ? -15.279 2.042 -16.148 1.000 27.380 150 GLY B O 1
ATOM 4795 N N . THR B 1 151 ? -15.724 1.910 -18.333 1.000 25.365 151 THR B N 1
ATOM 4796 C CA . THR B 1 151 ? -14.420 2.496 -18.723 1.000 26.164 151 THR B CA 1
ATOM 4797 C C . THR B 1 151 ? -14.623 3.587 -19.787 1.000 23.809 151 THR B C 1
ATOM 4798 O O . THR B 1 151 ? -15.799 4.021 -20.049 1.000 21.400 151 THR B O 1
ATOM 4809 N N . ASP B 1 152 ? -13.504 4.068 -20.320 1.000 21.589 152 ASP B N 1
ATOM 4810 C CA . ASP B 1 152 ? -13.440 5.133 -21.340 1.000 22.731 152 ASP B CA 1
ATOM 4811 C C . ASP B 1 152 ? -12.890 4.554 -22.639 1.000 22.739 152 ASP B C 1
ATOM 4812 O O . ASP B 1 152 ? -11.819 3.895 -22.602 1.000 20.201 152 ASP B O 1
ATOM 4821 N N . ILE B 1 153 ? -13.552 4.829 -23.766 1.000 21.600 153 ILE B N 1
ATOM 4822 C CA . ILE B 1 153 ? -13.100 4.311 -25.086 1.000 20.195 153 ILE B CA 1
ATOM 4823 C C . ILE B 1 153 ? -13.050 5.442 -26.102 1.000 22.091 153 ILE B C 1
ATOM 4824 O O . ILE B 1 153 ? -13.861 6.406 -26.007 1.000 21.994 153 ILE B O 1
ATOM 4840 N N . PHE B 1 154 ? -12.175 5.280 -27.084 1.000 19.964 154 PHE B N 1
ATOM 4841 C CA . PHE B 1 154 ? -12.121 6.143 -28.282 1.000 20.978 154 PHE B CA 1
ATOM 4842 C C . PHE B 1 154 ? -12.798 5.418 -29.456 1.000 19.430 154 PHE B C 1
ATOM 4843 O O . PHE B 1 154 ? -12.819 4.153 -29.597 1.000 20.667 154 PHE B O 1
ATOM 4860 N N . VAL B 1 155 ? -13.337 6.230 -30.336 1.000 19.021 155 VAL B N 1
ATOM 4861 C CA . VAL B 1 155 ? -13.989 5.759 -31.578 1.000 18.298 155 VAL B CA 1
ATOM 4862 C C . VAL B 1 155 ? -13.220 6.349 -32.758 1.000 19.335 155 VAL B C 1
ATOM 4863 O O . VAL B 1 155 ? -13.197 7.620 -32.878 1.000 21.434 155 VAL B O 1
ATOM 4876 N N . TYR B 1 156 ? -12.607 5.489 -33.578 1.000 18.813 156 TYR B N 1
ATOM 4877 C CA . TYR B 1 156 ? -11.746 5.923 -34.702 1.000 20.606 156 TYR B CA 1
ATOM 4878 C C . TYR B 1 156 ? -12.342 5.451 -36.022 1.000 21.310 156 TYR B C 1
ATOM 4879 O O . TYR B 1 156 ? -12.929 4.341 -36.097 1.000 22.401 156 TYR B O 1
ATOM 4897 N N . ILE B 1 157 ? -12.166 6.283 -37.040 1.000 22.573 157 ILE B N 1
ATOM 4898 C CA . ILE B 1 157 ? -12.500 5.938 -38.445 1.000 23.882 157 ILE B CA 1
ATOM 4899 C C . ILE B 1 157 ? -11.191 5.634 -39.147 1.000 22.909 157 ILE B C 1
ATOM 4900 O O . ILE B 1 157 ? -10.371 6.539 -39.276 1.000 21.972 157 ILE B O 1
ATOM 4916 N N . SER B 1 158 ? -10.998 4.394 -39.582 1.000 25.057 158 SER B N 1
ATOM 4917 C CA . SER B 1 158 ? -9.770 3.992 -40.313 1.000 25.105 158 SER B CA 1
ATOM 4918 C C . SER B 1 158 ? -9.695 4.757 -41.631 1.000 26.313 158 SER B C 1
ATOM 4919 O O . SER B 1 158 ? -10.748 5.004 -42.213 1.000 24.609 158 SER B O 1
ATOM 4927 N N . ASN B 1 159 ? -8.485 5.085 -42.096 1.000 28.029 159 ASN B N 1
ATOM 4928 C CA . ASN B 1 159 ? -8.260 5.660 -43.444 1.000 31.106 159 ASN B CA 1
ATOM 4929 C C . ASN B 1 159 ? -8.377 4.570 -44.517 1.000 33.122 159 ASN B C 1
ATOM 4930 O O . ASN B 1 159 ? -8.429 4.943 -45.689 1.000 33.896 159 ASN B O 1
ATOM 4941 N N . LEU B 1 160 ? -8.436 3.291 -44.139 1.000 31.956 160 LEU B N 1
ATOM 4942 C CA . LEU B 1 160 ? -8.428 2.154 -45.102 1.000 35.183 160 LEU B CA 1
ATOM 4943 C C . LEU B 1 160 ? -9.808 2.016 -45.751 1.000 33.801 160 LEU B C 1
ATOM 4944 O O . LEU B 1 160 ? -9.921 1.986 -46.965 1.000 35.419 160 LEU B O 1
#

Solvent-accessible surface area: 14444 Å² total; per-residue (Å²): 7,103,23,33,159,96,0,39,149,3,1,141,54,64,35,77,68,32,64,98,41,0,73,93,64,0,10,121,8,106,30,42,0,73,46,0,0,137,17,8,2,1,2,1,0,0,0,0,15,12,0,44,86,13,182,12,57,76,105,61,0,56,76,31,57,9,22,86,0,24,75,33,2,114,3,50,126,18,144,64,5,52,16,175,88,74,4,42,57,3,58,0,0,0,0,0,94,45,127,24,66,11,16,61,2,0,1,1,0,14,35,39,3,76,0,25,2,15,56,15,50,124,0,0,76,14,1,74,125,58,25,33,0,125,168,45,4,101,93,96,22,151,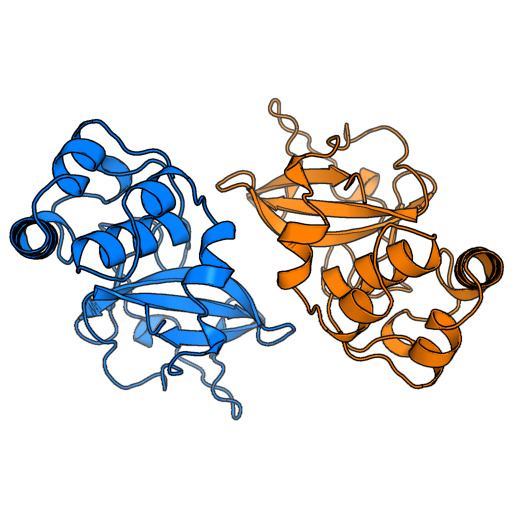79,11,1,2,109,29,128,90,44,55,0,21,0,20,8,1,110,32,6,104,24,35,154,112,0,44,153,4,0,136,56,64,41,71,68,30,65,94,46,0,75,95,63,0,12,117,7,106,39,49,0,72,44,0,0,137,17,4,2,1,2,1,0,0,0,0,14,12,0,41,83,14,190,12,56,70,103,61,0,53,80,33,56,10,23,94,0,22,72,25,2,109,4,55,124,14,154,75,8,45,13,159,83,80,8,38,52,6,69,0,0,0,0,0,65,44,131,21,65,5,16,64,2,0,1,0,0,16,35,38,5,71,0,25,0,14,53,14,51,123,0,0,69,22,1,85,133,59,18,38,0,150,166,45,3,92,104,103,18,150,83,13,0,2,99,33,134,90,54,53,0,19,1,18,13,3,111,33

Sequence (320 aa):
MNLTEKGTKTAKLSASDRIIYADNHLIHGPDDITAYMKGVCYDAAAYMRYLYNAKISFDQLTSISAQNWLPVFKFAEGRMWDGRNSLPGGKAIGFCRVKGMEFFHAAVAVGGTEIRAINGGLLGAGWLHPVDLRKVLTQKNPDGSFKYDGTDIFVYISNLMNLTEKGTKTAKLSASDRIIYADNHLIHGPDDITAYMKGVCYDAAAYMRYLYNAKISFDQLTSISAQNWLPVFKFAEGRMWDGRNSLPGGKAIGFCRVKGMEFFHAAVAVGGTEIRAINGGLLGAGWLHPVDLRKVLTQKNPDGSFKYDGTDIFVYISNL

B-factor: mean 31.75, std 10.36, range [12.11, 81.44]

Foldseek 3Di:
DAFDPVLVVLLPDPLVVLLVCCVVDALQHPDFLCNTGVAFFLLSLVSLCSSNVHPADPCNNHPQGDCSCCVVLVQVPFDWDLLAFADDASWKKWKAFPVVRHTDGIWGGSIGQKTEGDPPVQCHNTRNDIHRSNVQFVAADPVRWGDHPNGTMIMGTGPD/DAFAPQLLVLLPDPLVVLLVCCVVDALQHDDWLCNTGPAFFLLSLVSLCSSNVHPADPVNNHPAGDCSCCVVLVQVVFDWDQLAWADDASWKKWKAFPVVSHTDGIWGRSITQKTEGDPDVQCHPTRNDIHRSNVQQVAADPVRWGDDPNGTMIMGTGPD

Radius of gyration: 20.87 Å; Cα contacts (8 Å, |Δi|>4): 705; chains: 2; bounding box: 55×46×56 Å